Protein AF-A0A3D1TG68-F1 (afdb_monomer_lite)

Foldseek 3Di:
DVVCVVCVLVVLLVLLVVLQVQLQVLLCCPVPQCVLVVLLVDPVSVVQFFVLSNVVSLVSNCVRPNADQCNLVQLLLFPELVSLVVLLVQDDFFFFACDNDDTHRHNVQSSNCLHQVDNQDGGSVSSNVVCVVPVPPGSQVSLCVSCVVLPQNAHVLGDPVSLLVLLLLLLDPDPPPVNNRDPSNNSVSLLSCQQNPHDLVVVCVVCVDDDNSNVSSSVSSVVVCVVPPQQSQGNHGPNGDRPPPPPPTDDDDDDDDPVVVVVSCCSNVVSNVSSVVSNCVSPDDPPDPPPPDD

Radius of gyration: 28.18 Å; chains: 1; bounding box: 65×44×99 Å

Sequence (294 aa):
MKWFKQHWRGIARVLALVFIGAGVFCGYWWYYKLAPFRRTLDPEWYSSHSQREYWSQFQESIHRMGWFHDAGFTVGACGDESWMKWIIDHIEPGTRLDGCMGDGLAHADGALRSISNQDVGEDANAWLAWWEKNKFKSQAEWIAEGFRQRGFEVDVPPTEEQIPVLIAVLGNSDTNELTAIPSEMKHNAFRCLRDSGFDPLVYALSNRTVSTEVERGLMEYARRERLWPAASGVGILPFGKKDEDPWAGMALPALLETRFQITANTLSIGLPLLGVALLILSVRRKKENVETEN

Secondary structure (DSSP, 8-state):
-HHHHHHHHHHHHHHHHHHHHHHHHHHIIIIIISHHHHHHH-HHHHHHS-HHHHHHHHHHHHHHH---TTHHHHHHHH--HHHHHHHHHH--TT-BSS-SSSSSSTTHHHHHHHHH-----SBHHHHHHHHHHHTTS-HHHHHHHHHHHTT----SSPPGGGHHHHHHHHH-----TTTPPPHHHHHHHHHHHHHHT--HHHHHHH-SS--HHHHHHHHHHHHHHHHS-GGG-SS--TTSPP---TTTT-PPP----HHHHHHHHIIIIIHHHHHHHHHHHHH-----------

pLDDT: mean 85.11, std 14.1, range [38.62, 98.25]

Structure (mmCIF, N/CA/C/O backbone):
data_AF-A0A3D1TG68-F1
#
_entry.id   AF-A0A3D1TG68-F1
#
loop_
_atom_site.group_PDB
_atom_site.id
_atom_site.type_symbol
_atom_site.label_atom_id
_atom_site.label_alt_id
_atom_site.label_comp_id
_atom_site.label_asym_id
_atom_site.label_entity_id
_atom_site.label_seq_id
_atom_site.pdbx_PDB_ins_code
_atom_site.Cartn_x
_atom_site.Cartn_y
_atom_site.Cartn_z
_atom_site.occupancy
_atom_site.B_iso_or_equiv
_atom_site.auth_seq_id
_atom_site.auth_comp_id
_atom_site.auth_asym_id
_atom_site.auth_atom_id
_atom_site.pdbx_PDB_model_num
ATOM 1 N N . MET A 1 1 ? 20.563 9.124 -58.376 1.00 59.12 1 MET A N 1
ATOM 2 C CA . MET A 1 1 ? 20.704 7.643 -58.435 1.00 59.12 1 MET A CA 1
ATOM 3 C C . MET A 1 1 ? 22.136 7.119 -58.229 1.00 59.12 1 MET A C 1
ATOM 5 O O . MET A 1 1 ? 22.289 6.164 -57.476 1.00 59.12 1 MET A O 1
ATOM 9 N N . LYS A 1 2 ? 23.187 7.702 -58.840 1.00 67.81 2 LYS A N 1
ATOM 10 C CA . LYS A 1 2 ? 24.587 7.231 -58.676 1.00 67.81 2 LYS A CA 1
ATOM 11 C C . LYS A 1 2 ? 25.125 7.343 -57.238 1.00 67.81 2 LYS A C 1
ATOM 13 O O . LYS A 1 2 ? 25.676 6.374 -56.737 1.00 67.81 2 LYS A O 1
ATOM 18 N N . TRP A 1 3 ? 24.866 8.462 -56.557 1.00 75.69 3 TRP A N 1
ATOM 19 C CA . TRP A 1 3 ? 25.259 8.678 -55.155 1.00 75.69 3 TRP A CA 1
ATOM 20 C C . TRP A 1 3 ? 24.690 7.607 -54.213 1.00 75.69 3 TRP A C 1
ATOM 22 O O . TRP A 1 3 ? 25.413 6.999 -53.432 1.00 75.69 3 TRP A O 1
ATOM 32 N N . PHE A 1 4 ? 23.403 7.280 -54.371 1.00 67.06 4 PHE A N 1
ATOM 33 C CA . PHE A 1 4 ? 22.759 6.244 -53.567 1.00 67.06 4 PHE A CA 1
ATOM 34 C C . PHE A 1 4 ? 23.411 4.873 -53.796 1.00 67.06 4 PHE A C 1
ATOM 36 O O . PHE A 1 4 ? 23.741 4.190 -52.838 1.00 67.06 4 PHE A O 1
ATOM 43 N N . LYS A 1 5 ? 23.722 4.502 -55.048 1.00 69.38 5 LYS A N 1
ATOM 44 C CA . LYS A 1 5 ? 24.477 3.271 -55.360 1.00 69.38 5 LYS A CA 1
ATOM 45 C C . LYS A 1 5 ? 25.918 3.273 -54.826 1.00 69.38 5 LYS A C 1
ATOM 47 O O . LYS A 1 5 ? 26.484 2.200 -54.647 1.00 69.38 5 LYS A O 1
ATOM 52 N N . GLN A 1 6 ? 26.512 4.434 -54.574 1.00 75.56 6 GLN A N 1
ATOM 53 C CA . GLN A 1 6 ? 27.861 4.546 -54.018 1.00 75.56 6 GLN A CA 1
ATOM 54 C C . GLN A 1 6 ? 27.861 4.434 -52.486 1.00 75.56 6 GLN A C 1
ATOM 56 O O . GLN A 1 6 ? 28.752 3.810 -51.915 1.00 75.56 6 GLN A O 1
ATOM 61 N N . HIS A 1 7 ? 26.829 4.966 -51.825 1.00 81.44 7 HIS A N 1
ATOM 62 C CA . HIS A 1 7 ? 26.744 5.029 -50.362 1.00 81.44 7 HIS A CA 1
ATOM 63 C C . HIS A 1 7 ? 25.755 4.035 -49.731 1.00 81.44 7 HIS A C 1
ATOM 65 O O . HIS A 1 7 ? 25.699 3.952 -48.504 1.00 81.44 7 HIS A O 1
ATOM 71 N N . TRP A 1 8 ? 25.017 3.235 -50.518 1.00 83.81 8 TRP A N 1
ATOM 72 C CA . TRP A 1 8 ? 23.954 2.360 -49.993 1.00 83.81 8 TRP A CA 1
ATOM 73 C C . TRP A 1 8 ? 24.439 1.406 -48.900 1.00 83.81 8 TRP A C 1
ATOM 75 O O . TRP A 1 8 ? 23.695 1.142 -47.967 1.00 83.81 8 TRP A O 1
ATOM 85 N N . ARG A 1 9 ? 25.685 0.912 -48.970 1.00 82.81 9 ARG A N 1
ATOM 86 C CA . ARG A 1 9 ? 26.246 0.021 -47.937 1.00 82.81 9 ARG A CA 1
ATOM 87 C C . ARG A 1 9 ? 26.466 0.737 -46.607 1.00 82.81 9 ARG A C 1
ATOM 89 O O . ARG A 1 9 ? 26.230 0.144 -45.563 1.00 82.81 9 ARG A O 1
ATOM 96 N N . GLY A 1 10 ? 26.910 1.995 -46.643 1.00 83.12 10 GLY A N 1
ATOM 97 C CA . GLY A 1 10 ? 27.048 2.823 -45.444 1.00 83.12 10 GLY A CA 1
ATOM 98 C C . GLY A 1 10 ? 25.682 3.134 -44.837 1.00 83.12 10 GLY A C 1
ATOM 99 O O . GLY A 1 10 ? 25.473 2.903 -43.650 1.00 83.12 10 GLY A O 1
ATOM 100 N N . ILE A 1 11 ? 24.726 3.539 -45.679 1.00 86.06 11 ILE A N 1
ATOM 101 C CA . ILE A 1 11 ? 23.338 3.808 -45.276 1.00 86.06 11 ILE A CA 1
ATOM 102 C C . ILE A 1 11 ? 22.688 2.549 -44.677 1.00 86.06 11 ILE A C 1
ATOM 104 O O . ILE A 1 11 ? 22.092 2.620 -43.608 1.00 86.06 11 ILE A O 1
ATOM 108 N N . ALA A 1 12 ? 22.855 1.383 -45.308 1.00 85.06 12 ALA A N 1
ATOM 109 C CA . ALA A 1 12 ? 22.305 0.116 -44.829 1.00 85.06 12 ALA A CA 1
ATOM 110 C C . ALA A 1 12 ? 22.871 -0.298 -43.462 1.00 85.06 12 ALA A C 1
ATOM 112 O O . ALA A 1 12 ? 22.123 -0.803 -42.632 1.00 85.06 12 ALA A O 1
ATOM 113 N N . ARG A 1 13 ? 24.163 -0.057 -43.198 1.00 86.81 13 ARG A N 1
ATOM 114 C CA . ARG A 1 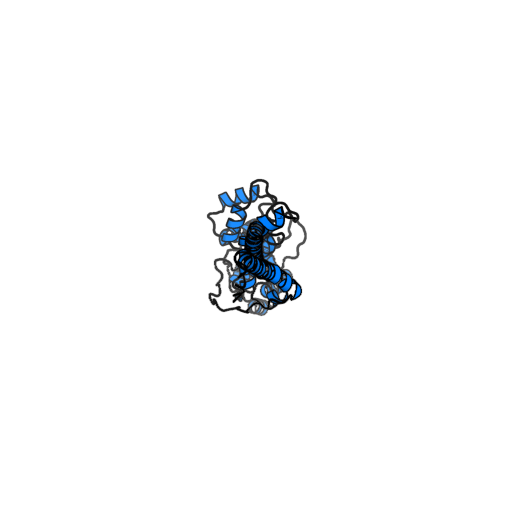13 ? 24.774 -0.325 -41.883 1.00 86.81 13 ARG A CA 1
ATOM 115 C C . ARG A 1 13 ? 24.216 0.589 -40.800 1.00 86.81 13 ARG A C 1
ATOM 117 O O . ARG A 1 13 ? 23.886 0.104 -39.725 1.00 86.81 13 ARG A O 1
ATOM 124 N N . VAL A 1 14 ? 24.085 1.884 -41.092 1.00 90.06 14 VAL A N 1
ATOM 125 C CA . VAL A 1 14 ? 23.493 2.848 -40.152 1.00 90.06 14 VAL A CA 1
ATOM 126 C C . VAL A 1 14 ? 22.048 2.460 -39.839 1.00 90.06 14 VAL A C 1
ATOM 128 O O . VAL A 1 14 ? 21.702 2.320 -38.671 1.00 90.06 14 VAL A O 1
ATOM 131 N N . LEU A 1 15 ? 21.228 2.193 -40.859 1.00 90.62 15 LEU A N 1
ATOM 132 C CA . LEU A 1 15 ? 19.840 1.758 -40.670 1.00 90.62 15 LEU A CA 1
ATOM 133 C C . LEU A 1 15 ? 19.740 0.445 -39.892 1.00 90.62 15 LEU A C 1
ATOM 135 O O . LEU A 1 15 ? 18.872 0.300 -39.038 1.00 90.62 15 LEU A O 1
ATOM 139 N N . ALA A 1 16 ? 20.640 -0.501 -40.144 1.00 87.50 16 ALA A N 1
ATOM 140 C CA . ALA A 1 16 ? 20.649 -1.754 -39.415 1.00 87.50 16 ALA A CA 1
ATOM 141 C C . ALA A 1 16 ? 20.962 -1.584 -37.924 1.00 87.50 16 ALA A C 1
ATOM 143 O O . ALA A 1 16 ? 20.293 -2.195 -37.093 1.00 87.50 16 ALA A O 1
ATOM 144 N N . LEU A 1 17 ? 21.943 -0.741 -37.579 1.00 91.44 17 LEU A N 1
ATOM 145 C CA . LEU A 1 17 ? 22.241 -0.411 -36.184 1.00 91.44 17 LEU A CA 1
ATOM 146 C C . LEU A 1 17 ? 21.059 0.300 -35.518 1.00 91.44 17 LEU A C 1
ATOM 148 O O . LEU A 1 17 ? 20.732 -0.018 -34.378 1.00 91.44 17 LEU A O 1
ATOM 152 N N . VAL A 1 18 ? 20.381 1.197 -36.241 1.00 92.94 18 VAL A N 1
ATOM 153 C CA . VAL A 1 18 ? 19.155 1.850 -35.760 1.00 92.94 18 VAL A CA 1
ATOM 154 C C . VAL A 1 18 ? 18.056 0.821 -35.489 1.00 92.94 18 VAL A C 1
ATOM 156 O O . VAL A 1 18 ? 17.453 0.870 -34.425 1.00 92.94 18 VAL A O 1
ATOM 159 N N . PHE A 1 19 ? 17.812 -0.138 -36.386 1.00 90.81 19 PHE A N 1
ATOM 160 C CA . PHE A 1 19 ? 16.779 -1.159 -36.172 1.00 90.81 19 PHE A CA 1
ATOM 161 C C . PHE A 1 19 ? 17.105 -2.127 -35.037 1.00 90.81 19 PHE A C 1
ATOM 163 O O . PHE A 1 19 ? 16.214 -2.470 -34.262 1.00 90.81 19 PHE A O 1
ATOM 170 N N . ILE A 1 20 ? 18.368 -2.532 -34.893 1.00 89.31 20 ILE A N 1
ATOM 171 C CA . ILE A 1 20 ? 18.798 -3.344 -33.749 1.00 89.31 20 ILE A CA 1
ATOM 172 C C . ILE A 1 20 ? 18.609 -2.555 -32.453 1.00 89.31 20 ILE A C 1
ATOM 174 O O . ILE A 1 20 ? 17.980 -3.059 -31.527 1.00 89.31 20 ILE A O 1
ATOM 178 N N . GLY A 1 21 ? 19.091 -1.310 -32.400 1.00 91.00 21 GLY A N 1
ATOM 179 C CA . GLY A 1 21 ? 18.947 -0.446 -31.230 1.00 91.00 21 GLY A CA 1
ATOM 180 C C . GLY A 1 21 ? 17.484 -0.197 -30.861 1.00 91.00 21 GLY A C 1
ATOM 181 O O . GLY A 1 21 ? 17.111 -0.371 -29.704 1.00 91.00 21 GLY A O 1
ATOM 182 N N . ALA A 1 22 ? 16.640 0.130 -31.843 1.00 91.62 22 ALA A N 1
ATOM 183 C CA . ALA A 1 22 ? 15.208 0.335 -31.648 1.00 91.62 22 ALA A CA 1
ATOM 184 C C . ALA A 1 22 ? 14.515 -0.937 -31.144 1.00 91.62 22 ALA A C 1
ATOM 186 O O . ALA A 1 22 ? 13.729 -0.870 -30.206 1.00 91.62 22 ALA A O 1
ATOM 187 N N . GLY A 1 23 ? 14.839 -2.102 -31.707 1.00 88.06 23 GLY A N 1
ATOM 188 C CA . GLY A 1 23 ? 14.259 -3.362 -31.258 1.00 88.06 23 GLY A CA 1
ATOM 189 C C . GLY A 1 23 ? 14.676 -3.755 -29.843 1.00 88.06 23 GLY A C 1
ATOM 190 O O . GLY A 1 23 ? 13.820 -4.116 -29.038 1.00 88.06 23 GLY A O 1
ATOM 191 N N . VAL A 1 24 ? 15.959 -3.605 -29.497 1.00 91.19 24 VAL A N 1
ATOM 192 C CA . VAL A 1 24 ? 16.449 -3.818 -28.123 1.00 91.19 24 VAL A CA 1
ATOM 193 C C . VAL A 1 24 ? 15.767 -2.857 -27.152 1.00 91.19 24 VAL A C 1
ATOM 195 O O . VAL A 1 24 ? 15.308 -3.282 -26.094 1.00 91.19 24 VAL A O 1
ATOM 198 N N . PHE A 1 25 ? 15.644 -1.581 -27.524 1.00 90.94 25 PHE A N 1
ATOM 199 C CA . PHE A 1 25 ? 14.941 -0.579 -26.728 1.00 90.94 25 PHE A CA 1
ATOM 200 C C . PHE A 1 25 ? 13.470 -0.962 -26.512 1.00 90.94 25 PHE A C 1
ATOM 202 O O . PHE A 1 25 ? 13.018 -1.027 -25.370 1.00 90.94 25 PHE A O 1
ATOM 209 N N . CYS A 1 26 ? 12.734 -1.290 -27.577 1.00 89.38 26 CYS A N 1
ATOM 210 C CA . CYS A 1 26 ? 11.343 -1.735 -27.482 1.00 89.38 26 CYS A CA 1
ATOM 211 C C . CYS A 1 26 ? 11.204 -3.005 -26.633 1.00 89.38 26 CYS A C 1
ATOM 213 O O . CYS A 1 26 ? 10.297 -3.088 -25.808 1.00 89.38 26 CYS A O 1
ATOM 215 N N . GLY A 1 27 ? 12.110 -3.973 -26.792 1.00 86.50 27 GLY A N 1
ATOM 216 C CA . GLY A 1 27 ? 12.131 -5.196 -25.991 1.00 86.50 27 GLY A CA 1
ATOM 217 C C . GLY A 1 27 ? 12.356 -4.916 -24.507 1.00 86.50 27 GLY A C 1
ATOM 218 O O . GLY A 1 27 ? 11.593 -5.396 -23.670 1.00 86.50 27 GLY A O 1
ATOM 219 N N . TYR A 1 28 ? 13.344 -4.085 -24.173 1.00 88.88 28 TYR A N 1
ATOM 220 C CA . TYR A 1 28 ? 13.600 -3.661 -22.797 1.00 88.88 28 TYR A CA 1
ATOM 221 C C . TYR A 1 28 ? 12.372 -2.986 -22.176 1.00 88.88 28 TYR A C 1
ATOM 223 O O . TYR A 1 28 ? 11.929 -3.359 -21.087 1.00 88.88 28 TYR A O 1
ATOM 231 N N . TRP A 1 29 ? 11.767 -2.031 -22.883 1.00 87.69 29 TRP A N 1
ATOM 232 C CA . TRP A 1 29 ? 10.589 -1.341 -22.369 1.00 87.69 29 TRP A CA 1
ATOM 233 C C . TRP A 1 29 ? 9.398 -2.279 -22.183 1.00 87.69 29 TRP A C 1
ATOM 235 O O . TRP A 1 29 ? 8.699 -2.204 -21.176 1.00 87.69 29 TRP A O 1
ATOM 245 N N . TRP A 1 30 ? 9.192 -3.209 -23.110 1.00 83.94 30 TRP A N 1
ATOM 246 C CA . TRP A 1 30 ? 8.040 -4.097 -23.083 1.00 83.94 30 TRP A CA 1
ATOM 247 C C . TRP A 1 30 ? 8.135 -5.217 -22.045 1.00 83.94 30 TRP A C 1
ATOM 249 O O . TRP A 1 30 ? 7.210 -5.420 -21.250 1.00 83.94 30 TRP A O 1
ATOM 259 N N . TYR A 1 31 ? 9.228 -5.983 -22.077 1.00 84.38 31 TYR A N 1
ATOM 260 C CA . TYR A 1 31 ? 9.372 -7.196 -21.267 1.00 84.38 31 TYR A CA 1
ATOM 261 C C . TYR A 1 31 ? 9.940 -6.923 -19.882 1.00 84.38 31 TYR A C 1
ATOM 263 O O . TYR A 1 31 ? 9.739 -7.742 -18.991 1.00 84.38 31 TYR A O 1
ATOM 271 N N . TYR A 1 32 ? 10.628 -5.796 -19.688 1.00 85.81 32 TYR A N 1
ATOM 272 C CA . TYR A 1 32 ? 11.209 -5.455 -18.396 1.00 85.81 32 TYR A CA 1
ATOM 273 C C . TYR A 1 32 ? 10.495 -4.277 -17.732 1.00 85.81 32 TYR A C 1
ATOM 275 O O . TYR A 1 32 ? 9.931 -4.455 -16.652 1.00 85.81 32 TYR A O 1
ATOM 283 N N . LYS A 1 33 ? 10.469 -3.090 -18.356 1.00 85.81 33 LYS A N 1
ATOM 284 C CA . LYS A 1 33 ? 9.896 -1.891 -17.711 1.00 85.81 33 LYS A CA 1
ATOM 285 C C . LYS A 1 33 ? 8.385 -1.991 -17.493 1.00 85.81 33 LYS A C 1
ATOM 287 O O . LYS A 1 33 ? 7.930 -1.811 -16.371 1.00 85.81 33 LYS A O 1
ATOM 292 N N . LEU A 1 34 ? 7.627 -2.327 -18.535 1.00 84.69 34 LEU A N 1
ATOM 293 C CA . LEU A 1 34 ? 6.159 -2.359 -18.507 1.00 84.69 34 LEU A CA 1
ATOM 294 C C . LEU A 1 34 ? 5.571 -3.688 -18.031 1.00 84.69 34 LEU A C 1
ATOM 296 O O . LEU A 1 34 ? 4.366 -3.771 -17.814 1.00 84.69 34 LEU A O 1
ATOM 300 N N . ALA A 1 35 ? 6.372 -4.749 -17.920 1.00 85.31 35 ALA A N 1
ATOM 301 C CA . ALA A 1 35 ? 5.844 -6.075 -17.612 1.00 85.31 35 ALA A CA 1
ATOM 302 C C . ALA A 1 35 ? 5.069 -6.147 -16.284 1.00 85.31 35 ALA A C 1
ATOM 304 O O . ALA A 1 35 ? 3.976 -6.713 -16.311 1.00 85.31 35 ALA A O 1
ATOM 305 N N . PRO A 1 36 ? 5.546 -5.560 -15.169 1.00 86.50 36 PRO A N 1
ATOM 306 C CA . PRO A 1 36 ? 4.802 -5.602 -13.913 1.00 86.50 36 PRO A CA 1
ATOM 307 C C . PRO A 1 36 ? 3.478 -4.839 -13.997 1.00 86.50 36 PRO A C 1
ATOM 309 O O . PRO A 1 36 ? 2.437 -5.388 -13.656 1.00 86.50 36 PRO A O 1
ATOM 312 N N . PHE A 1 37 ? 3.497 -3.643 -14.592 1.00 81.38 37 PHE A N 1
ATOM 313 C CA . PHE A 1 37 ? 2.305 -2.807 -14.750 1.00 81.38 37 PHE A CA 1
ATOM 314 C C . PHE A 1 37 ? 1.236 -3.483 -15.617 1.00 81.38 37 PHE A C 1
ATOM 316 O O . PHE A 1 37 ? 0.047 -3.447 -15.315 1.00 81.38 37 PHE A O 1
ATOM 323 N N . ARG A 1 38 ? 1.659 -4.161 -16.692 1.00 83.44 38 ARG A N 1
ATOM 324 C CA . ARG A 1 38 ? 0.746 -4.936 -17.541 1.00 83.44 38 ARG A CA 1
ATOM 325 C C . ARG A 1 38 ? 0.118 -6.103 -16.789 1.00 83.44 38 ARG A C 1
ATOM 327 O O . ARG A 1 38 ? -1.059 -6.349 -16.983 1.00 83.44 38 ARG A O 1
ATOM 334 N N . ARG A 1 39 ? 0.879 -6.800 -15.940 1.00 84.31 39 ARG A N 1
ATOM 335 C CA . ARG A 1 39 ? 0.359 -7.909 -15.123 1.00 84.31 39 ARG A CA 1
ATOM 336 C C . ARG A 1 39 ? -0.680 -7.423 -14.119 1.00 84.31 39 ARG A C 1
ATOM 338 O O . ARG A 1 39 ? -1.742 -8.017 -14.025 1.00 84.31 39 ARG A O 1
ATOM 345 N N . THR A 1 40 ? -0.416 -6.315 -13.426 1.00 82.94 40 THR A N 1
ATOM 346 C CA . THR A 1 40 ? -1.360 -5.759 -12.441 1.00 82.94 40 THR A CA 1
ATOM 347 C C . THR A 1 40 ? -2.655 -5.232 -13.063 1.00 82.94 40 THR A C 1
ATOM 349 O O . THR A 1 40 ? -3.643 -5.100 -12.351 1.00 82.94 40 THR A O 1
ATOM 352 N N . LEU A 1 41 ? -2.659 -4.928 -14.366 1.00 80.81 41 LEU A N 1
ATOM 353 C CA . LEU A 1 41 ? -3.841 -4.473 -15.109 1.00 80.81 41 LEU A CA 1
ATOM 354 C C . LEU A 1 41 ? -4.514 -5.568 -15.947 1.00 80.81 41 LEU A C 1
ATOM 356 O O . LEU A 1 41 ? -5.560 -5.310 -16.537 1.00 80.81 41 LEU A O 1
ATOM 360 N N . ASP A 1 42 ? -3.922 -6.757 -16.034 1.00 81.00 42 ASP A N 1
ATOM 361 C CA . ASP A 1 42 ? -4.477 -7.892 -16.766 1.00 81.00 42 ASP A CA 1
ATOM 362 C C . ASP A 1 42 ? -5.456 -8.646 -15.847 1.00 81.00 42 ASP A C 1
ATOM 364 O O . ASP A 1 42 ? -5.021 -9.223 -14.845 1.00 81.00 42 ASP A O 1
ATOM 368 N N . PRO A 1 43 ? -6.772 -8.653 -16.141 1.00 78.44 43 PRO A N 1
ATOM 369 C CA . PRO A 1 43 ? -7.756 -9.303 -15.281 1.00 78.44 43 PRO A CA 1
ATOM 370 C C . PRO A 1 43 ? -7.563 -10.817 -15.177 1.00 78.44 43 PRO A C 1
ATOM 372 O O . PRO A 1 43 ? -7.830 -11.385 -14.116 1.00 78.44 43 PRO A O 1
ATOM 375 N N . GLU A 1 44 ? -7.100 -11.475 -16.247 1.00 78.62 44 GLU A N 1
ATOM 376 C CA . GLU A 1 44 ? -6.838 -12.917 -16.227 1.00 78.62 44 GLU A CA 1
ATOM 377 C C . GLU A 1 44 ? -5.671 -13.204 -15.290 1.00 78.62 44 GLU A C 1
ATOM 379 O O . GLU A 1 44 ? -5.802 -14.033 -14.386 1.00 78.62 44 GLU A O 1
ATOM 384 N N . TRP A 1 45 ? -4.579 -12.447 -15.438 1.00 81.88 45 TRP A N 1
ATOM 385 C CA . TRP A 1 45 ? -3.434 -12.531 -14.538 1.00 81.88 45 TRP A CA 1
ATOM 386 C C . TRP A 1 45 ? -3.854 -12.261 -13.090 1.00 81.88 45 TRP A C 1
ATOM 388 O O . TRP A 1 45 ? -3.609 -13.090 -12.220 1.00 81.88 45 TRP A O 1
ATOM 398 N N . TYR A 1 46 ? -4.552 -11.157 -12.822 1.00 77.81 46 TYR A N 1
ATOM 399 C CA . TYR A 1 46 ? -5.001 -10.807 -11.474 1.00 77.81 46 TYR A CA 1
ATOM 400 C C . TYR A 1 46 ? -5.855 -11.912 -10.840 1.00 77.81 46 TYR A C 1
ATOM 402 O O . TYR A 1 46 ? -5.632 -12.286 -9.692 1.00 77.81 46 TYR A O 1
ATOM 410 N N . SER A 1 47 ? -6.796 -12.484 -11.597 1.00 77.94 47 SER A N 1
ATOM 411 C CA . SER A 1 47 ? -7.686 -13.542 -11.102 1.00 77.94 47 SER A CA 1
ATOM 412 C C . SER A 1 47 ? -6.973 -14.858 -10.784 1.00 77.94 47 SER A C 1
ATOM 414 O O . SER A 1 47 ? -7.494 -15.664 -10.013 1.00 77.94 47 SER A O 1
ATOM 416 N N . SER A 1 48 ? -5.798 -15.086 -11.377 1.00 78.38 48 SER A N 1
ATOM 417 C CA . SER A 1 48 ? -5.050 -16.330 -11.233 1.00 78.38 48 SER A CA 1
ATOM 418 C C . SER A 1 48 ? -3.847 -16.223 -10.296 1.00 78.38 48 SER A C 1
ATOM 420 O O . SER A 1 48 ? -3.157 -17.225 -10.150 1.00 78.38 48 SER A O 1
ATOM 422 N N . HIS A 1 49 ? -3.563 -15.059 -9.700 1.00 80.44 49 HIS A N 1
ATOM 423 C CA . HIS A 1 49 ? -2.387 -14.838 -8.847 1.00 80.44 49 HIS A CA 1
ATOM 424 C C . HIS A 1 49 ? -2.777 -14.415 -7.431 1.00 80.44 49 HIS A C 1
ATOM 426 O O . HIS A 1 49 ? -3.863 -13.899 -7.164 1.00 80.44 49 HIS A O 1
ATOM 432 N N . SER A 1 50 ? -1.865 -14.650 -6.497 1.00 83.31 50 SER A N 1
ATOM 433 C CA . SER A 1 50 ? -2.032 -14.258 -5.102 1.00 83.31 50 SER A CA 1
ATOM 434 C C . SER A 1 50 ? -1.893 -12.743 -4.909 1.00 83.31 50 SER A C 1
ATOM 436 O O . SER A 1 50 ? -1.190 -12.054 -5.652 1.00 83.31 50 SER A O 1
ATOM 438 N N . GLN A 1 51 ? -2.475 -12.213 -3.826 1.00 84.56 51 GLN A N 1
ATOM 439 C CA . GLN A 1 51 ? -2.282 -10.802 -3.456 1.00 84.56 51 GLN A CA 1
ATOM 440 C C . GLN A 1 51 ? -0.806 -10.456 -3.208 1.00 84.56 51 GLN A C 1
ATOM 442 O O . GLN A 1 51 ? -0.386 -9.323 -3.434 1.00 84.56 51 GLN A O 1
ATOM 447 N N . ARG A 1 52 ? 0.001 -11.432 -2.770 1.00 86.06 52 ARG A N 1
ATOM 448 C CA . ARG A 1 52 ? 1.446 -11.274 -2.563 1.00 86.06 52 ARG A CA 1
ATOM 449 C C . ARG A 1 52 ? 2.179 -11.010 -3.872 1.00 86.06 52 ARG A C 1
ATOM 451 O O . ARG A 1 52 ? 3.005 -10.100 -3.939 1.00 86.06 52 ARG A O 1
ATOM 458 N N . GLU A 1 53 ? 1.861 -11.769 -4.914 1.00 84.75 53 GLU A N 1
ATOM 459 C CA . GLU A 1 53 ? 2.420 -11.554 -6.249 1.00 84.75 53 GLU A CA 1
ATOM 460 C C . GLU A 1 53 ? 1.924 -10.248 -6.850 1.00 84.75 53 GLU A C 1
ATOM 462 O O . GLU A 1 53 ? 2.732 -9.498 -7.397 1.00 84.75 53 GLU A O 1
ATOM 467 N N . TYR A 1 54 ? 0.630 -9.945 -6.708 1.00 88.00 54 TYR A N 1
ATOM 468 C CA . TYR A 1 54 ? 0.081 -8.657 -7.124 1.00 88.00 54 TYR A CA 1
ATOM 469 C C . TYR A 1 54 ? 0.856 -7.505 -6.479 1.00 88.00 54 TYR A C 1
ATOM 471 O O . TYR A 1 54 ? 1.376 -6.645 -7.188 1.00 88.00 54 TYR A O 1
ATOM 479 N N . TRP A 1 55 ? 1.027 -7.528 -5.154 1.00 91.50 55 TRP A N 1
ATOM 480 C CA . TRP A 1 55 ? 1.778 -6.505 -4.432 1.00 91.50 55 TRP A CA 1
ATOM 481 C C . TRP A 1 55 ? 3.244 -6.438 -4.872 1.00 91.50 55 TRP A C 1
ATOM 483 O O . TRP A 1 55 ? 3.782 -5.352 -5.069 1.00 91.50 55 TRP A O 1
ATOM 493 N N . SER A 1 56 ? 3.901 -7.577 -5.099 1.00 90.94 56 SER A N 1
ATOM 494 C CA . SER A 1 56 ? 5.262 -7.611 -5.648 1.00 90.94 56 SER A CA 1
ATOM 495 C C . SER A 1 56 ? 5.347 -6.935 -7.024 1.00 90.94 56 SER A C 1
ATOM 497 O O . SER A 1 56 ? 6.186 -6.054 -7.220 1.00 90.94 56 SER A O 1
ATOM 499 N N . GLN A 1 57 ? 4.451 -7.270 -7.958 1.00 90.25 57 GLN A N 1
ATOM 500 C CA . GLN A 1 57 ? 4.408 -6.637 -9.282 1.00 90.25 57 GLN A CA 1
ATOM 501 C C . GLN A 1 57 ? 4.058 -5.145 -9.198 1.00 90.25 57 GLN A C 1
ATOM 503 O O . GLN A 1 57 ? 4.582 -4.339 -9.968 1.00 90.25 57 GLN A O 1
ATOM 508 N N . PHE A 1 58 ? 3.213 -4.750 -8.249 1.00 92.06 58 PHE A N 1
ATOM 509 C CA . PHE A 1 58 ? 2.852 -3.354 -8.028 1.00 92.06 58 PHE A CA 1
ATOM 510 C C . PHE A 1 58 ? 4.057 -2.519 -7.584 1.00 92.06 58 PHE A C 1
ATOM 512 O O . PHE A 1 58 ? 4.354 -1.485 -8.184 1.00 92.06 58 PHE A O 1
ATOM 519 N N . GLN A 1 59 ? 4.813 -3.010 -6.599 1.00 93.88 59 GLN A N 1
ATOM 520 C CA . GLN A 1 59 ? 6.046 -2.366 -6.139 1.00 93.88 59 GLN A CA 1
ATOM 521 C C . GLN A 1 59 ? 7.079 -2.274 -7.270 1.00 93.88 59 GLN A C 1
ATOM 523 O O . GLN A 1 59 ? 7.657 -1.211 -7.504 1.00 93.88 59 GLN A O 1
ATOM 528 N N . GLU A 1 60 ? 7.273 -3.357 -8.034 1.00 91.75 60 GLU A N 1
ATOM 529 C CA . GLU A 1 60 ? 8.147 -3.334 -9.212 1.00 91.75 60 GLU A CA 1
ATOM 530 C C . GLU A 1 60 ? 7.691 -2.305 -10.254 1.00 91.75 60 GLU A C 1
ATOM 532 O O . GLU A 1 60 ? 8.536 -1.658 -10.876 1.00 91.75 60 GLU A O 1
ATOM 537 N N . SER A 1 61 ? 6.380 -2.138 -10.446 1.00 90.50 61 SER A N 1
ATOM 538 C CA . SER A 1 61 ? 5.822 -1.142 -11.365 1.00 90.50 61 SER A CA 1
ATOM 539 C C . SER A 1 61 ? 6.224 0.265 -10.945 1.00 90.50 61 SER A C 1
ATOM 541 O O . SER A 1 61 ? 6.785 0.993 -11.763 1.00 90.50 61 SER A O 1
ATOM 543 N N . ILE A 1 62 ? 6.030 0.616 -9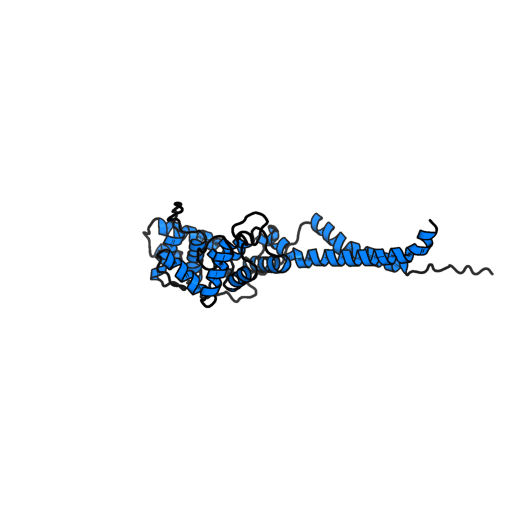.670 1.00 92.00 62 ILE A N 1
ATOM 544 C CA . ILE A 1 62 ? 6.394 1.940 -9.148 1.00 92.00 62 ILE A CA 1
ATOM 545 C C . ILE A 1 62 ? 7.902 2.170 -9.267 1.00 92.00 62 ILE A C 1
ATOM 547 O O . ILE A 1 62 ? 8.334 3.187 -9.803 1.00 92.00 62 ILE A O 1
ATOM 551 N N . HIS A 1 63 ? 8.732 1.208 -8.859 1.00 90.56 63 HIS A N 1
ATOM 552 C CA . HIS A 1 63 ? 10.188 1.365 -8.942 1.00 90.56 63 HIS A CA 1
ATOM 553 C C . HIS A 1 63 ? 10.718 1.437 -10.383 1.00 90.56 63 HIS A C 1
ATOM 555 O O . HIS A 1 63 ? 11.779 2.018 -10.625 1.00 90.56 63 HIS A O 1
ATOM 561 N N . ARG A 1 64 ? 10.020 0.846 -11.363 1.00 88.50 64 ARG A N 1
ATOM 562 C CA . ARG A 1 64 ? 10.455 0.856 -12.770 1.00 88.50 64 ARG A CA 1
ATOM 563 C C . ARG A 1 64 ? 9.914 2.037 -13.564 1.00 88.50 64 ARG A C 1
ATOM 565 O O . ARG A 1 64 ? 10.645 2.514 -14.439 1.00 88.50 64 ARG A O 1
ATOM 572 N N . MET A 1 65 ? 8.679 2.452 -13.306 1.00 85.00 65 MET A N 1
ATOM 573 C CA . MET A 1 65 ? 7.923 3.409 -14.122 1.00 85.00 65 MET A CA 1
ATOM 574 C C . MET A 1 65 ? 7.593 4.714 -13.392 1.00 85.00 65 MET A C 1
ATOM 576 O O . MET A 1 65 ? 7.196 5.673 -14.046 1.00 85.00 65 MET A O 1
ATOM 580 N N . GLY A 1 66 ? 7.795 4.766 -12.077 1.00 87.75 66 GLY A N 1
ATOM 581 C CA . GLY A 1 66 ? 7.358 5.868 -11.229 1.00 87.75 66 GLY A CA 1
ATOM 582 C C . GLY A 1 66 ? 5.942 5.667 -10.691 1.00 87.75 66 GLY A C 1
ATOM 583 O O . GLY A 1 66 ? 5.267 4.676 -10.978 1.00 87.75 66 GLY A O 1
ATOM 584 N N . TRP A 1 67 ? 5.506 6.626 -9.879 1.00 89.25 67 TRP A N 1
ATOM 585 C CA . TRP A 1 67 ? 4.163 6.654 -9.312 1.00 89.25 67 TRP A CA 1
ATOM 586 C C . TRP A 1 67 ? 3.117 6.929 -10.394 1.00 89.25 67 TRP A C 1
ATOM 588 O O . TRP A 1 67 ? 3.294 7.813 -11.230 1.00 89.25 67 TRP A O 1
ATOM 598 N N . PHE A 1 68 ? 2.021 6.178 -10.374 1.00 85.81 68 PHE A N 1
ATOM 599 C CA . PHE A 1 68 ? 0.880 6.356 -11.273 1.00 85.81 68 PHE A CA 1
ATOM 600 C C . PHE A 1 68 ? -0.369 6.725 -10.472 1.00 85.81 68 PHE A C 1
ATOM 602 O O . PHE A 1 68 ? -0.372 6.596 -9.254 1.00 85.81 68 PHE A O 1
ATOM 609 N N . HIS A 1 69 ? -1.424 7.172 -11.160 1.00 85.56 69 HIS A N 1
ATOM 610 C CA . HIS A 1 69 ? -2.624 7.765 -10.552 1.00 85.56 69 HIS A CA 1
ATOM 611 C C . HIS A 1 69 ? -3.134 7.016 -9.306 1.00 85.56 69 HIS A C 1
ATOM 613 O O . HIS A 1 69 ? -3.173 7.580 -8.221 1.00 85.56 69 HIS A O 1
ATOM 619 N N . ASP A 1 70 ? -3.434 5.720 -9.435 1.00 86.38 70 ASP A N 1
ATOM 620 C CA . ASP A 1 70 ? -4.025 4.920 -8.350 1.00 86.38 70 ASP A CA 1
ATOM 621 C C . ASP A 1 70 ? -2.996 4.239 -7.432 1.00 86.38 70 ASP A C 1
ATOM 623 O O . ASP A 1 70 ? -3.346 3.362 -6.632 1.00 86.38 70 ASP A O 1
ATOM 627 N N . ALA A 1 71 ? -1.714 4.609 -7.531 1.00 90.44 71 ALA A N 1
ATOM 628 C CA . ALA A 1 71 ? -0.660 3.999 -6.724 1.00 90.44 71 ALA A CA 1
ATOM 629 C C . ALA A 1 71 ? -0.911 4.181 -5.219 1.00 90.44 71 ALA A C 1
ATOM 631 O O . ALA A 1 71 ? -0.743 3.225 -4.456 1.00 90.44 71 ALA A O 1
ATOM 632 N N . GLY A 1 72 ? -1.408 5.354 -4.812 1.00 92.19 72 GLY A N 1
ATOM 633 C CA . GLY A 1 72 ? -1.674 5.683 -3.412 1.00 92.19 72 GLY A CA 1
ATOM 634 C C . GLY A 1 72 ? -2.667 4.750 -2.726 1.00 92.19 72 GLY A C 1
ATOM 635 O O . GLY A 1 72 ? -2.444 4.360 -1.584 1.00 92.19 72 GLY A O 1
ATOM 636 N N . PHE A 1 73 ? -3.703 4.282 -3.425 1.00 91.38 73 PHE A N 1
ATOM 637 C CA . PHE A 1 73 ? -4.682 3.367 -2.829 1.00 91.38 73 PHE A CA 1
ATOM 638 C C . PHE A 1 73 ? -4.074 2.010 -2.474 1.00 91.38 73 PHE A C 1
ATOM 640 O O . PHE A 1 73 ? -4.271 1.498 -1.371 1.00 91.38 73 PHE A O 1
ATOM 647 N N . THR A 1 74 ? -3.312 1.423 -3.398 1.00 92.88 74 THR A N 1
ATOM 648 C CA . THR A 1 74 ? -2.709 0.101 -3.168 1.00 92.88 74 THR A CA 1
ATOM 649 C C . THR A 1 74 ? -1.549 0.197 -2.182 1.00 92.88 74 THR A C 1
ATOM 651 O O . THR A 1 74 ? -1.436 -0.651 -1.296 1.00 92.88 74 THR A O 1
ATOM 654 N N . VAL A 1 75 ? -0.721 1.244 -2.284 1.00 96.44 75 VAL A N 1
ATOM 655 C CA . VAL A 1 75 ? 0.349 1.510 -1.313 1.00 96.44 75 VAL A CA 1
ATOM 656 C C . VAL A 1 75 ? -0.236 1.780 0.072 1.00 96.44 75 VAL A C 1
ATOM 658 O O . VAL A 1 75 ? 0.296 1.272 1.048 1.00 96.44 75 VAL A O 1
ATOM 661 N N . GLY A 1 76 ? -1.361 2.482 0.186 1.00 95.69 76 GLY A N 1
ATOM 662 C CA . GLY A 1 76 ? -2.053 2.662 1.463 1.00 95.69 76 GLY A CA 1
ATOM 663 C C . GLY A 1 76 ? -2.548 1.347 2.066 1.00 95.69 76 GLY A C 1
ATOM 664 O O . GLY A 1 76 ? -2.394 1.127 3.263 1.00 95.69 76 GLY A O 1
ATOM 665 N N . ALA A 1 77 ? -3.090 0.449 1.238 1.00 93.31 77 ALA A N 1
ATOM 666 C CA . ALA A 1 77 ? -3.611 -0.840 1.693 1.00 93.31 77 ALA A CA 1
ATOM 667 C C . ALA A 1 77 ? -2.520 -1.856 2.090 1.00 93.31 77 ALA A C 1
ATOM 669 O O . ALA A 1 77 ? -2.748 -2.714 2.945 1.00 93.31 77 ALA A O 1
ATOM 670 N N . CYS A 1 78 ? -1.355 -1.801 1.436 1.00 94.38 78 CYS A N 1
ATOM 671 C CA . CYS A 1 78 ? -0.316 -2.836 1.538 1.00 94.38 78 CYS A CA 1
ATOM 672 C C . CYS A 1 78 ? 0.994 -2.349 2.166 1.00 94.38 78 CYS A C 1
ATOM 674 O O . CYS A 1 78 ? 1.807 -3.168 2.598 1.00 94.38 78 CYS A O 1
ATOM 676 N N . GLY A 1 79 ? 1.220 -1.039 2.161 1.00 95.19 79 GLY A N 1
ATOM 677 C CA . GLY A 1 79 ? 2.472 -0.405 2.531 1.00 95.19 79 GLY A CA 1
ATOM 678 C C . GLY A 1 79 ? 2.768 -0.464 4.023 1.00 95.19 79 GLY A C 1
ATOM 679 O O . GLY A 1 79 ? 1.899 -0.605 4.890 1.00 95.19 79 GLY A O 1
ATOM 680 N N . ASP A 1 80 ? 4.051 -0.334 4.313 1.00 95.44 80 ASP A N 1
ATOM 681 C CA . ASP A 1 80 ? 4.604 -0.302 5.654 1.00 95.44 80 ASP A CA 1
ATOM 682 C C . ASP A 1 80 ? 5.467 0.953 5.844 1.00 95.44 80 ASP A C 1
ATOM 684 O O . ASP A 1 80 ? 5.463 1.881 5.031 1.00 95.44 80 ASP A O 1
ATOM 688 N N . GLU A 1 81 ? 6.221 0.978 6.936 1.00 96.31 81 GLU A N 1
ATOM 689 C CA . GLU A 1 81 ? 7.179 2.036 7.247 1.00 96.31 81 GLU A CA 1
ATOM 690 C C . GLU A 1 81 ? 8.155 2.347 6.097 1.00 96.31 81 GLU A C 1
ATOM 692 O O . GLU A 1 81 ? 8.502 3.509 5.872 1.00 96.31 81 GLU A O 1
ATOM 697 N N . SER A 1 82 ? 8.573 1.339 5.325 1.00 96.31 82 SER A N 1
ATOM 698 C CA . SER A 1 82 ? 9.489 1.554 4.202 1.00 96.31 82 SER A CA 1
ATOM 699 C C . SER A 1 82 ? 8.828 2.347 3.074 1.00 96.31 82 SER A C 1
ATOM 701 O O . SER A 1 82 ? 9.464 3.222 2.486 1.00 96.31 82 SER A O 1
ATOM 703 N N . TRP A 1 83 ? 7.536 2.116 2.833 1.00 97.25 83 TRP A N 1
ATOM 704 C CA . TRP A 1 83 ? 6.742 2.877 1.871 1.00 97.25 83 TRP A CA 1
ATOM 705 C C . TRP A 1 83 ? 6.424 4.287 2.364 1.00 97.25 83 TRP A C 1
ATOM 707 O O . TRP A 1 83 ? 6.468 5.215 1.558 1.00 97.25 83 TRP A O 1
ATOM 717 N N . MET A 1 84 ? 6.197 4.476 3.671 1.00 96.88 84 MET A N 1
ATOM 718 C CA . MET A 1 84 ? 6.112 5.813 4.278 1.00 96.88 84 MET A CA 1
ATOM 719 C C . MET A 1 84 ? 7.366 6.622 3.939 1.00 96.88 84 MET A C 1
ATOM 721 O O . MET A 1 84 ? 7.283 7.695 3.346 1.00 96.88 84 MET A O 1
ATOM 725 N N . L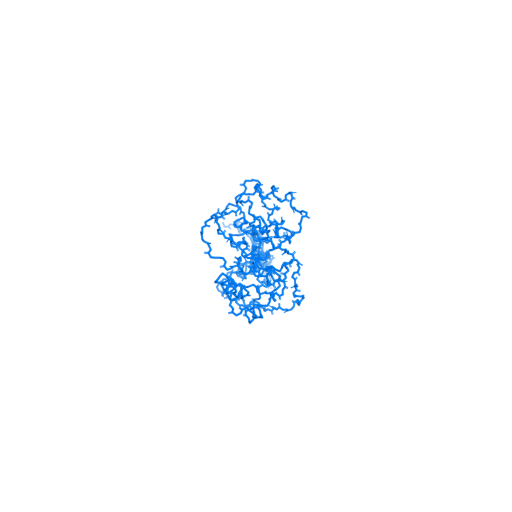YS A 1 85 ? 8.540 6.065 4.258 1.00 97.44 85 LYS A N 1
ATOM 726 C CA . LYS A 1 85 ? 9.831 6.693 3.976 1.00 97.44 85 LYS A CA 1
ATOM 727 C C . LYS A 1 85 ? 10.009 6.950 2.481 1.00 97.44 85 LYS A C 1
ATOM 729 O O . LYS A 1 85 ? 10.418 8.041 2.105 1.00 97.44 85 LYS A O 1
ATOM 734 N N . TRP A 1 86 ? 9.687 5.969 1.639 1.00 96.94 86 TRP A N 1
ATOM 735 C CA . TRP A 1 86 ? 9.819 6.105 0.193 1.00 96.94 86 TRP A CA 1
ATOM 736 C C . TRP A 1 86 ? 8.990 7.276 -0.337 1.00 96.94 86 TRP A C 1
ATOM 738 O O . TRP A 1 86 ? 9.533 8.096 -1.068 1.00 96.94 86 TRP A O 1
ATOM 748 N N . ILE A 1 87 ? 7.719 7.404 0.061 1.00 96.50 87 ILE A N 1
ATOM 749 C CA . ILE A 1 87 ? 6.870 8.530 -0.359 1.00 96.50 87 ILE A CA 1
ATOM 750 C C . ILE A 1 87 ? 7.489 9.851 0.104 1.00 96.50 87 ILE A C 1
ATOM 752 O O . ILE A 1 87 ? 7.633 10.766 -0.702 1.00 96.50 87 ILE A O 1
ATOM 756 N N . ILE A 1 88 ? 7.901 9.939 1.372 1.00 97.00 88 ILE A N 1
ATOM 757 C CA . ILE A 1 88 ? 8.517 11.150 1.927 1.00 97.00 88 ILE A CA 1
ATOM 758 C C . ILE A 1 88 ? 9.801 11.544 1.173 1.00 97.00 88 ILE A C 1
ATOM 760 O O . ILE A 1 88 ? 10.008 12.722 0.896 1.00 97.00 88 ILE A O 1
ATOM 764 N N . ASP A 1 89 ? 10.633 10.575 0.790 1.00 95.94 89 ASP A N 1
ATOM 765 C CA . ASP A 1 89 ? 11.870 10.814 0.036 1.00 95.94 89 ASP A CA 1
ATOM 766 C C . ASP A 1 89 ? 11.606 11.250 -1.429 1.00 95.94 89 ASP A C 1
ATOM 768 O O . ASP A 1 89 ? 12.538 11.671 -2.115 1.00 95.94 89 ASP A O 1
ATOM 772 N N . HIS A 1 90 ? 10.361 11.152 -1.920 1.00 94.00 90 HIS A N 1
ATOM 773 C CA . HIS A 1 90 ? 9.967 11.477 -3.301 1.00 94.00 90 HIS A CA 1
ATOM 774 C C . HIS A 1 90 ? 8.992 12.663 -3.417 1.00 94.00 90 HIS A C 1
ATOM 776 O O . HIS A 1 90 ? 8.584 12.996 -4.530 1.00 94.00 90 HIS A O 1
ATOM 782 N N . ILE A 1 91 ? 8.626 13.315 -2.309 1.00 93.25 91 ILE A N 1
ATOM 783 C CA . ILE A 1 91 ? 7.835 14.556 -2.316 1.00 93.25 91 ILE A CA 1
ATOM 784 C C . ILE A 1 91 ? 8.738 15.773 -2.114 1.00 93.25 91 ILE A C 1
ATOM 786 O O . ILE A 1 91 ? 9.694 15.743 -1.341 1.00 93.25 91 ILE A O 1
ATOM 790 N N . GLU A 1 92 ? 8.392 16.882 -2.762 1.00 92.06 92 GLU A N 1
ATOM 791 C CA . GLU A 1 92 ? 9.061 18.173 -2.572 1.00 92.06 92 GLU A CA 1
ATOM 792 C C . GLU A 1 92 ? 8.123 19.184 -1.897 1.00 92.06 92 GLU A C 1
ATOM 794 O O . GLU A 1 92 ? 6.899 19.090 -2.061 1.00 92.06 92 GLU A O 1
ATOM 799 N N . PRO A 1 93 ? 8.654 20.183 -1.166 1.00 92.44 93 PRO A N 1
ATOM 800 C CA . PRO A 1 93 ? 7.860 21.283 -0.634 1.00 92.44 93 PRO A CA 1
ATOM 801 C C . PRO A 1 93 ? 6.924 21.903 -1.680 1.00 92.44 93 PRO A C 1
ATOM 803 O O . PRO A 1 93 ? 7.357 22.302 -2.757 1.00 92.44 93 PRO A O 1
ATOM 806 N N . GLY A 1 94 ? 5.634 22.003 -1.351 1.00 87.62 94 GLY A N 1
ATOM 807 C CA . GLY A 1 94 ? 4.602 22.513 -2.264 1.00 87.62 94 GLY A CA 1
ATOM 808 C C . GLY A 1 94 ? 4.011 21.478 -3.231 1.00 87.62 94 GLY A C 1
ATOM 809 O O . GLY A 1 94 ? 3.117 21.828 -3.995 1.00 87.62 94 GLY A O 1
ATOM 810 N N . THR A 1 95 ? 4.455 20.217 -3.183 1.00 88.44 95 THR A N 1
ATOM 811 C CA . THR A 1 95 ? 3.797 19.116 -3.901 1.00 88.44 95 THR A CA 1
ATOM 812 C C . THR A 1 95 ? 2.421 18.852 -3.288 1.00 88.44 95 THR A C 1
ATOM 814 O O . THR A 1 95 ? 2.295 18.720 -2.067 1.00 88.44 95 THR A O 1
ATOM 817 N N . ARG A 1 96 ? 1.402 18.748 -4.141 1.00 87.00 96 ARG A N 1
ATOM 818 C CA . ARG A 1 96 ? 0.046 18.346 -3.762 1.00 87.00 96 ARG A CA 1
ATOM 819 C C . ARG A 1 96 ? -0.048 16.816 -3.734 1.00 87.00 96 ARG A C 1
ATOM 821 O O . ARG A 1 96 ? 0.453 16.170 -4.652 1.00 87.00 96 ARG A O 1
ATOM 828 N N . LEU A 1 97 ? -0.643 16.235 -2.689 1.00 90.00 97 LEU A N 1
ATOM 829 C CA . LEU A 1 97 ? -0.665 14.775 -2.491 1.00 90.00 97 LEU A CA 1
ATOM 830 C C . LEU A 1 97 ? -2.052 14.140 -2.677 1.00 90.00 97 LEU A C 1
ATOM 832 O O . LEU A 1 97 ? -2.132 12.944 -2.941 1.00 90.00 97 LEU A O 1
ATOM 836 N N . ASP A 1 98 ? -3.121 14.931 -2.598 1.00 85.31 98 ASP A N 1
ATOM 837 C CA . ASP A 1 98 ? -4.527 14.518 -2.757 1.00 85.31 98 ASP A CA 1
ATOM 838 C C . ASP A 1 98 ? -5.022 14.561 -4.217 1.00 85.31 98 ASP A C 1
ATOM 840 O O . ASP A 1 98 ? -6.168 14.226 -4.519 1.00 85.31 98 ASP A O 1
ATOM 844 N N . GLY A 1 99 ? -4.172 15.007 -5.144 1.00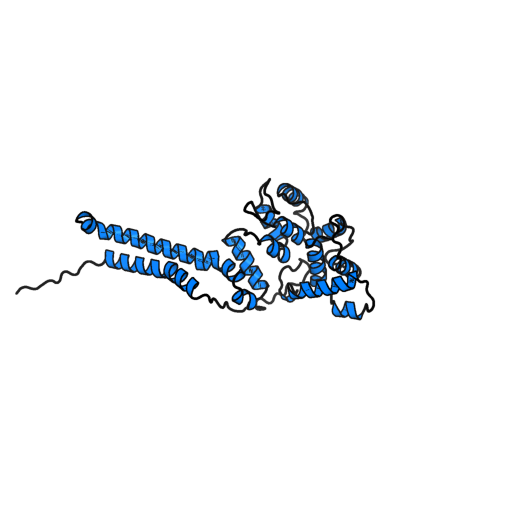 73.88 99 GLY A N 1
ATOM 845 C CA . GLY A 1 99 ? -4.565 15.291 -6.521 1.00 73.88 99 GLY A CA 1
ATOM 846 C C . GLY A 1 99 ? -4.908 14.045 -7.347 1.00 73.88 99 GLY A C 1
ATOM 847 O O . GLY A 1 99 ? -4.170 13.066 -7.346 1.00 73.88 99 GLY A O 1
ATOM 848 N N . CYS A 1 100 ? -5.977 14.135 -8.147 1.00 72.38 100 CYS A N 1
ATOM 849 C CA . CYS A 1 100 ? -6.348 13.138 -9.167 1.00 72.38 100 CYS A CA 1
ATOM 850 C C . CYS A 1 100 ? -5.752 13.437 -10.561 1.00 72.38 100 CYS A C 1
ATOM 852 O O . CYS A 1 100 ? -5.950 12.688 -11.511 1.00 72.38 100 CYS A O 1
ATOM 854 N N . MET A 1 101 ? -5.092 14.583 -10.755 1.00 59.53 101 MET A N 1
ATOM 855 C CA . MET A 1 101 ? -4.660 15.036 -12.083 1.00 59.53 101 MET A CA 1
ATOM 856 C C . MET A 1 101 ? -3.211 15.510 -12.056 1.00 59.53 101 MET A C 1
ATOM 858 O O . MET A 1 101 ? -2.940 16.614 -11.608 1.00 59.53 101 MET A O 1
ATOM 862 N N . GLY A 1 102 ? -2.313 14.672 -12.584 1.00 53.97 102 GLY A N 1
ATOM 863 C CA . GLY A 1 102 ? -1.027 15.042 -13.198 1.00 53.97 102 GLY A CA 1
ATOM 864 C C . GLY A 1 102 ? 0.084 15.644 -12.330 1.00 53.97 102 GLY A C 1
ATOM 865 O O . GLY A 1 102 ? 1.242 15.544 -12.732 1.00 53.97 102 GLY A O 1
ATOM 866 N N . ASP A 1 103 ? -0.224 16.210 -11.167 1.00 61.88 103 ASP A N 1
ATOM 867 C CA . ASP A 1 103 ? 0.720 17.006 -10.385 1.0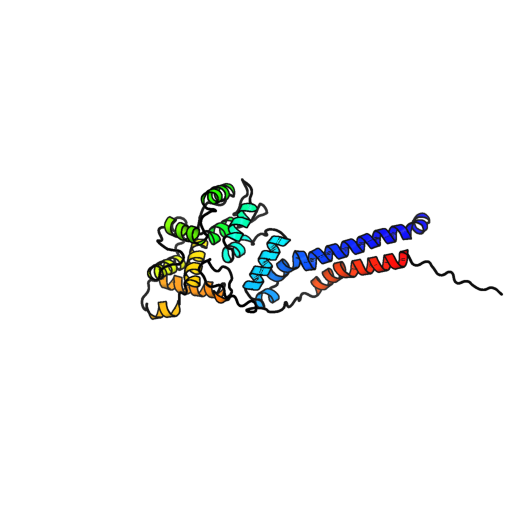0 61.88 103 ASP A CA 1
ATOM 868 C C . ASP A 1 103 ? 1.094 16.276 -9.085 1.00 61.88 103 ASP A C 1
ATOM 870 O O . ASP A 1 103 ? 0.394 16.367 -8.080 1.00 61.88 103 ASP A O 1
ATOM 874 N N . GLY A 1 104 ? 2.210 15.539 -9.105 1.00 73.94 104 GLY A N 1
ATOM 875 C CA . GLY A 1 104 ? 2.792 14.893 -7.920 1.00 73.94 104 GLY A CA 1
ATOM 876 C C . GLY A 1 104 ? 2.438 13.412 -7.732 1.00 73.94 104 GLY A C 1
ATOM 877 O O . GLY A 1 104 ? 2.102 12.699 -8.681 1.00 73.94 104 GLY A O 1
ATOM 878 N N . LEU A 1 105 ? 2.568 12.926 -6.491 1.00 87.25 105 LEU A N 1
ATOM 879 C CA . LEU A 1 105 ? 2.191 11.560 -6.120 1.00 87.25 105 LEU A CA 1
ATOM 880 C C . LEU A 1 105 ? 0.697 11.521 -5.772 1.00 87.25 105 LEU A C 1
ATOM 882 O O . LEU A 1 105 ? 0.310 11.753 -4.631 1.00 87.25 105 LEU A O 1
ATOM 886 N N . ALA A 1 106 ? -0.135 11.232 -6.772 1.00 87.12 106 ALA A N 1
ATOM 887 C CA . ALA A 1 106 ? -1.587 11.142 -6.625 1.00 87.12 106 ALA A CA 1
ATOM 888 C C . ALA A 1 106 ? -2.018 10.178 -5.501 1.00 87.12 106 ALA A C 1
ATOM 890 O O . ALA A 1 106 ? -1.514 9.051 -5.412 1.00 87.12 106 ALA A O 1
ATOM 891 N N . HIS A 1 107 ? -2.955 10.624 -4.660 1.00 92.00 107 HIS A N 1
ATOM 892 C CA . HIS A 1 107 ? -3.485 9.895 -3.498 1.00 92.00 107 HIS A CA 1
ATOM 893 C C . HIS A 1 107 ? -2.421 9.448 -2.480 1.00 92.00 107 HIS A C 1
ATOM 895 O O . HIS A 1 107 ? -2.638 8.508 -1.704 1.00 92.00 107 HIS A O 1
ATOM 901 N N . ALA A 1 108 ? -1.240 10.073 -2.488 1.00 94.44 108 ALA A N 1
ATOM 902 C CA . ALA A 1 108 ? -0.185 9.746 -1.540 1.00 94.44 108 ALA A CA 1
ATOM 903 C C . ALA A 1 108 ? -0.557 10.161 -0.117 1.00 94.44 108 ALA A C 1
ATOM 905 O O . ALA A 1 108 ? -0.170 9.474 0.819 1.00 94.44 108 ALA A O 1
ATOM 906 N N . ASP A 1 109 ? -1.350 11.214 0.064 1.00 94.50 109 ASP A N 1
ATOM 907 C CA . ASP A 1 109 ? -1.905 11.594 1.364 1.00 94.50 109 ASP A CA 1
ATOM 908 C C . ASP A 1 109 ? -2.720 10.449 1.986 1.00 94.50 109 ASP A C 1
ATOM 910 O O . ASP A 1 109 ? -2.456 10.054 3.121 1.00 94.50 109 ASP A O 1
ATOM 914 N N . GLY A 1 110 ? -3.636 9.839 1.229 1.00 94.94 110 GLY A N 1
ATOM 915 C CA . GLY A 1 110 ? -4.411 8.675 1.665 1.00 94.94 110 GLY A CA 1
ATOM 916 C C . GLY A 1 110 ? -3.521 7.471 1.987 1.00 94.94 110 GLY A C 1
ATOM 917 O O . GLY A 1 110 ? -3.768 6.744 2.954 1.00 94.94 110 GLY A O 1
ATOM 918 N N . ALA A 1 111 ? -2.433 7.288 1.233 1.00 96.56 111 ALA A N 1
ATOM 919 C CA . ALA A 1 111 ? -1.443 6.254 1.517 1.00 96.56 111 ALA A CA 1
ATOM 920 C C . ALA A 1 111 ? -0.709 6.516 2.842 1.00 96.56 111 ALA A C 1
ATOM 922 O O . ALA A 1 111 ? -0.643 5.631 3.694 1.00 96.56 111 ALA A O 1
ATOM 923 N N . LEU A 1 112 ? -0.220 7.741 3.054 1.00 97.81 112 LEU A N 1
ATOM 924 C CA . LEU A 1 112 ? 0.460 8.167 4.280 1.00 97.81 112 LEU A CA 1
ATOM 925 C C . LEU A 1 112 ? -0.474 8.040 5.496 1.00 97.81 112 LEU A C 1
ATOM 927 O O . LEU A 1 112 ? -0.067 7.495 6.527 1.00 97.81 112 LEU A O 1
ATOM 931 N N . ARG A 1 113 ? -1.746 8.442 5.363 1.00 97.69 113 ARG A N 1
ATOM 932 C CA . ARG A 1 113 ? -2.797 8.248 6.381 1.00 97.69 113 ARG A CA 1
ATOM 933 C C . ARG A 1 113 ? -3.035 6.767 6.674 1.00 97.69 113 ARG A C 1
ATOM 935 O O . ARG A 1 113 ? -3.102 6.376 7.834 1.00 97.69 113 ARG A O 1
ATOM 942 N N . SER A 1 114 ? -3.122 5.923 5.648 1.00 97.38 114 SER A N 1
ATOM 943 C CA . SER A 1 114 ? -3.340 4.478 5.819 1.00 97.38 114 SER A CA 1
ATOM 944 C C . SER A 1 114 ? -2.151 3.782 6.476 1.00 97.38 114 SER A C 1
ATOM 946 O O . SER A 1 114 ? -2.340 2.901 7.312 1.00 97.38 114 SER A O 1
ATOM 948 N N . ILE A 1 115 ? -0.926 4.199 6.160 1.00 98.12 115 ILE A N 1
ATOM 949 C CA . ILE A 1 115 ? 0.295 3.604 6.711 1.00 98.12 115 ILE A CA 1
ATOM 950 C C . ILE A 1 115 ? 0.532 4.042 8.162 1.00 98.12 115 ILE A C 1
ATOM 952 O O . ILE A 1 115 ? 0.969 3.220 8.969 1.00 98.12 115 ILE A O 1
ATOM 956 N N . SER A 1 116 ? 0.254 5.307 8.497 1.00 97.88 116 SER A N 1
ATOM 957 C CA . SER A 1 116 ? 0.596 5.909 9.799 1.00 97.88 116 SER A CA 1
ATOM 958 C C . SER A 1 116 ? -0.583 6.095 10.758 1.00 97.88 116 SER A C 1
ATOM 960 O O . SER A 1 116 ? -0.364 6.300 11.947 1.00 97.88 116 SER A O 1
ATOM 962 N N . ASN A 1 117 ? -1.822 6.041 10.263 1.00 97.62 117 ASN A N 1
ATOM 963 C CA . ASN A 1 117 ? -3.048 6.433 10.971 1.00 97.62 117 ASN A CA 1
ATOM 964 C C . ASN A 1 117 ? -3.121 7.920 11.376 1.00 97.62 117 ASN A C 1
ATOM 966 O O . ASN A 1 117 ? -3.925 8.283 12.233 1.00 97.62 117 ASN A O 1
ATOM 970 N N . GLN A 1 118 ? -2.278 8.777 10.800 1.00 97.19 118 GLN A N 1
ATOM 971 C CA . GLN A 1 118 ? -2.213 10.207 11.113 1.00 97.19 118 GLN A CA 1
ATOM 972 C C . GLN A 1 118 ? -2.904 11.026 10.034 1.00 97.19 118 GLN A C 1
ATOM 974 O O . GLN A 1 118 ? -2.793 10.687 8.864 1.00 97.19 118 GLN A O 1
ATOM 979 N N . ASP A 1 119 ? -3.548 12.129 10.409 1.00 92.75 119 ASP A N 1
ATOM 980 C CA . ASP A 1 119 ? -4.147 13.078 9.468 1.00 92.75 119 ASP A CA 1
ATOM 981 C C . ASP A 1 119 ? -3.444 14.435 9.572 1.00 92.75 119 ASP A C 1
ATOM 983 O O . ASP A 1 119 ? -3.734 15.250 10.445 1.00 92.75 119 ASP A O 1
ATOM 987 N N . VAL A 1 120 ? -2.444 14.628 8.713 1.00 92.62 120 VAL A N 1
ATOM 988 C CA . VAL A 1 120 ? -1.534 15.785 8.746 1.00 92.62 120 VAL A CA 1
ATOM 989 C C . VAL A 1 120 ? -1.928 16.852 7.710 1.00 92.62 120 VAL A C 1
ATOM 991 O O . VAL A 1 120 ? -1.414 17.969 7.740 1.00 92.62 120 VAL A O 1
ATOM 994 N N . GLY A 1 121 ? -2.868 16.529 6.818 1.00 90.38 121 GLY A N 1
ATOM 995 C CA . GLY A 1 121 ? -3.291 17.359 5.690 1.00 90.38 121 GLY A CA 1
ATOM 996 C C . GLY A 1 121 ? -2.924 16.757 4.331 1.00 90.38 121 GLY A C 1
ATOM 997 O O . GLY A 1 121 ? -2.464 15.619 4.235 1.00 90.38 121 GLY A O 1
ATOM 998 N N . GLU A 1 122 ? -3.145 17.539 3.278 1.00 90.00 122 GLU A N 1
ATOM 999 C CA . GLU A 1 122 ? -3.045 17.115 1.868 1.00 90.00 122 GLU A CA 1
ATOM 1000 C C . GLU A 1 122 ? -1.765 17.626 1.172 1.00 90.00 122 GLU A C 1
ATOM 1002 O O . GLU A 1 122 ? -1.448 17.239 0.047 1.00 90.00 122 GLU A O 1
ATOM 1007 N N . ASP A 1 123 ? -0.991 18.471 1.859 1.00 89.94 123 ASP A N 1
ATOM 1008 C CA . ASP A 1 123 ? 0.211 19.108 1.323 1.00 89.94 123 ASP A CA 1
ATOM 1009 C C . ASP A 1 123 ? 1.498 18.410 1.774 1.00 89.94 123 ASP A C 1
ATOM 1011 O O . ASP A 1 123 ? 1.676 18.066 2.950 1.00 89.94 123 ASP A O 1
ATOM 1015 N N . ALA A 1 124 ? 2.478 18.327 0.870 1.00 93.88 124 ALA A N 1
ATOM 1016 C CA . ALA A 1 124 ? 3.791 17.756 1.167 1.00 93.88 124 ALA A CA 1
ATOM 1017 C C . ALA A 1 124 ? 4.516 18.446 2.332 1.00 93.88 124 ALA A C 1
ATOM 1019 O O . ALA A 1 124 ? 5.185 17.782 3.119 1.00 93.88 124 ALA A O 1
ATOM 1020 N N . ASN A 1 125 ? 4.363 19.765 2.493 1.00 95.12 125 ASN A N 1
ATOM 1021 C CA . ASN A 1 125 ? 5.028 20.517 3.565 1.00 95.12 125 ASN A CA 1
ATOM 1022 C C . ASN A 1 125 ? 4.654 20.009 4.962 1.00 95.12 125 ASN A C 1
ATOM 1024 O O . ASN A 1 125 ? 5.516 19.896 5.837 1.00 95.12 125 ASN A O 1
ATOM 1028 N N . ALA A 1 126 ? 3.372 19.711 5.171 1.00 95.50 126 ALA A N 1
ATOM 1029 C CA . ALA A 1 126 ? 2.872 19.263 6.461 1.00 95.50 126 ALA A CA 1
ATOM 1030 C C . ALA A 1 126 ? 3.405 17.858 6.781 1.00 95.50 126 ALA A C 1
ATOM 1032 O O . ALA A 1 126 ? 3.925 17.626 7.875 1.00 95.50 126 ALA A O 1
ATOM 1033 N N . TRP A 1 127 ? 3.382 16.959 5.794 1.00 97.31 127 TRP A N 1
ATOM 1034 C CA . TRP A 1 127 ? 3.927 15.607 5.920 1.00 97.31 127 TRP A CA 1
ATOM 1035 C C . TRP A 1 127 ? 5.443 15.580 6.127 1.00 97.31 127 TRP A C 1
ATOM 1037 O O . TRP A 1 127 ? 5.912 14.857 7.004 1.00 97.31 127 TRP A O 1
ATOM 1047 N N . LEU A 1 128 ? 6.207 16.409 5.410 1.00 97.88 128 LEU A N 1
ATOM 1048 C CA . LEU A 1 128 ? 7.653 16.560 5.615 1.00 97.88 128 LEU A CA 1
ATOM 1049 C C . LEU A 1 128 ? 7.970 17.028 7.045 1.00 97.88 128 LEU A C 1
ATOM 1051 O O . LEU A 1 128 ? 8.836 16.463 7.716 1.00 97.88 128 LEU A O 1
ATOM 1055 N N . ALA A 1 129 ? 7.238 18.025 7.552 1.00 97.69 129 ALA A N 1
ATOM 1056 C CA . ALA A 1 129 ? 7.424 18.530 8.912 1.00 97.69 129 ALA A CA 1
ATOM 1057 C C . ALA A 1 129 ? 7.017 17.510 9.989 1.00 97.69 129 ALA A C 1
ATOM 1059 O O . ALA A 1 129 ? 7.655 17.432 11.045 1.00 97.69 129 ALA A O 1
ATOM 1060 N N . TRP A 1 130 ? 5.957 16.736 9.744 1.00 98.00 130 TRP A N 1
ATOM 1061 C CA . TRP A 1 130 ? 5.540 15.650 10.629 1.00 98.00 130 TRP A CA 1
ATOM 1062 C C . TRP A 1 130 ? 6.572 14.520 10.644 1.00 98.00 130 TRP A C 1
ATOM 1064 O O . TRP A 1 130 ? 6.928 14.042 11.726 1.00 98.00 130 TRP A O 1
ATOM 1074 N N . TRP A 1 131 ? 7.103 14.145 9.477 1.00 98.12 131 TRP A N 1
ATOM 1075 C CA . TRP A 1 131 ? 8.104 13.089 9.337 1.00 98.12 131 TRP A CA 1
ATOM 1076 C C . TRP A 1 131 ? 9.359 13.390 10.148 1.00 98.12 131 TRP A C 1
ATOM 1078 O O . TRP A 1 131 ? 9.797 12.552 10.931 1.00 98.12 131 TRP A O 1
ATOM 1088 N N . GLU A 1 132 ? 9.894 14.609 10.069 1.00 98.06 132 GLU A N 1
ATOM 1089 C CA . GLU A 1 132 ? 11.106 14.976 10.811 1.00 98.06 132 GLU A CA 1
ATOM 1090 C C . GLU A 1 132 ? 10.980 14.793 12.330 1.00 98.06 132 GLU A C 1
ATOM 1092 O O . GLU A 1 132 ? 11.963 14.464 12.997 1.00 98.06 132 GLU A O 1
ATOM 1097 N N . LYS A 1 133 ? 9.770 14.945 12.877 1.00 98.00 133 LYS A N 1
ATOM 1098 C CA . LYS A 1 133 ? 9.492 14.766 14.310 1.00 98.00 133 LYS A CA 1
ATOM 1099 C C . LYS A 1 133 ? 9.203 13.317 14.696 1.00 98.00 133 LYS A C 1
ATOM 1101 O O . LYS A 1 133 ? 9.362 12.967 15.862 1.00 98.00 133 LYS A O 1
ATOM 1106 N N . ASN A 1 134 ? 8.749 12.493 13.751 1.00 98.12 134 ASN A N 1
ATOM 1107 C CA . ASN A 1 134 ? 8.178 11.176 14.039 1.00 98.12 134 ASN A CA 1
ATOM 1108 C C . ASN A 1 134 ? 8.932 10.004 13.402 1.00 98.12 134 ASN A C 1
ATOM 1110 O O . ASN A 1 134 ? 8.666 8.872 13.791 1.00 98.12 134 ASN A O 1
ATOM 1114 N N . LYS A 1 135 ? 9.908 10.243 12.516 1.00 96.81 135 LYS A N 1
ATOM 1115 C CA . LYS A 1 135 ? 10.684 9.214 11.793 1.00 96.81 135 LYS A CA 1
ATOM 1116 C C . LYS A 1 135 ? 11.456 8.214 12.661 1.00 96.81 135 LYS A C 1
ATOM 1118 O O . LYS A 1 135 ? 11.997 7.254 12.133 1.00 96.81 135 LYS A O 1
ATOM 1123 N N . PHE A 1 136 ? 11.578 8.475 13.963 1.00 97.06 136 PHE A N 1
ATOM 1124 C CA . PHE A 1 136 ? 12.245 7.586 14.921 1.00 97.06 136 PHE A CA 1
ATOM 1125 C C . PHE A 1 136 ? 11.277 6.693 15.703 1.00 97.06 136 PHE A C 1
ATOM 1127 O O . PHE A 1 136 ? 11.728 5.806 16.422 1.00 97.06 136 PHE A O 1
ATOM 1134 N N . LYS A 1 137 ? 9.971 6.949 15.598 1.00 97.38 137 LYS A N 1
ATOM 1135 C CA . LYS A 1 137 ? 8.935 6.059 16.119 1.00 97.38 137 LYS A CA 1
ATOM 1136 C C . LYS A 1 137 ? 8.671 4.968 15.084 1.00 97.38 137 LYS A C 1
ATOM 1138 O O . LYS A 1 137 ? 8.792 5.206 13.886 1.00 97.38 137 LYS A O 1
ATOM 1143 N N . SER A 1 138 ? 8.281 3.798 15.556 1.00 96.94 138 SER A N 1
ATOM 1144 C CA . SER A 1 138 ? 7.828 2.691 14.719 1.00 96.94 138 SER A CA 1
ATOM 1145 C C . SER A 1 138 ? 6.448 2.957 14.111 1.00 96.94 138 SER A C 1
ATOM 1147 O O . SER A 1 138 ? 5.643 3.726 14.647 1.00 96.94 138 SER A O 1
ATOM 1149 N N . GLN A 1 139 ? 6.115 2.228 13.040 1.00 97.38 139 GLN A N 1
ATOM 1150 C CA . GLN A 1 139 ? 4.759 2.242 12.474 1.00 97.38 139 GLN A CA 1
ATOM 1151 C C . GLN A 1 139 ? 3.665 1.942 13.513 1.00 97.38 139 GLN A C 1
ATOM 1153 O O . GLN A 1 139 ? 2.606 2.568 13.492 1.00 97.38 139 GLN A O 1
ATOM 1158 N N . ALA A 1 140 ? 3.908 1.000 14.427 1.00 97.31 140 ALA A N 1
ATOM 1159 C CA . ALA A 1 140 ? 2.944 0.645 15.466 1.00 97.31 140 ALA A CA 1
ATOM 1160 C C . ALA A 1 140 ? 2.644 1.833 16.397 1.00 97.31 140 ALA A C 1
ATOM 1162 O O . ALA A 1 140 ? 1.481 2.107 16.696 1.00 97.31 140 ALA A O 1
ATOM 1163 N N . GLU A 1 141 ? 3.675 2.586 16.789 1.00 97.94 141 GLU A N 1
ATOM 1164 C CA . GLU A 1 141 ? 3.522 3.788 17.613 1.00 97.94 141 GLU A CA 1
ATOM 1165 C C . GLU A 1 141 ? 2.739 4.888 16.890 1.00 97.94 141 GLU A C 1
ATOM 1167 O O . GLU A 1 141 ? 1.874 5.513 17.508 1.00 97.94 141 GLU A O 1
ATOM 1172 N N . TRP A 1 142 ? 2.981 5.101 15.589 1.00 98.25 142 TRP A N 1
ATOM 1173 C CA . TRP A 1 142 ? 2.188 6.046 14.792 1.00 98.25 142 TRP A CA 1
ATOM 1174 C C . TRP A 1 142 ? 0.711 5.659 14.774 1.00 98.25 142 TRP A C 1
ATOM 1176 O O . TRP A 1 142 ? -0.152 6.509 15.010 1.00 98.25 142 TRP A O 1
ATOM 1186 N N . ILE A 1 143 ? 0.417 4.375 14.551 1.00 98.25 143 ILE A N 1
ATOM 1187 C CA . ILE A 1 143 ? -0.961 3.893 14.461 1.00 98.25 143 ILE A CA 1
ATOM 1188 C C . ILE A 1 143 ? -1.690 4.061 15.799 1.00 98.25 143 ILE A C 1
ATOM 1190 O O . ILE A 1 143 ? -2.805 4.594 15.819 1.00 98.25 143 ILE A O 1
ATOM 1194 N N . ALA A 1 144 ? -1.051 3.665 16.905 1.00 98.00 144 ALA A N 1
ATOM 1195 C CA . ALA A 1 144 ? -1.590 3.810 18.258 1.00 98.00 144 ALA A CA 1
ATOM 1196 C C . ALA A 1 144 ? -1.826 5.284 18.631 1.00 98.00 144 ALA A C 1
ATOM 1198 O O . ALA A 1 144 ? -2.839 5.643 19.230 1.00 98.00 144 ALA A O 1
ATOM 1199 N N . GLU A 1 145 ? -0.902 6.177 18.271 1.00 97.94 145 GLU A N 1
ATOM 1200 C CA . GLU A 1 145 ? -1.073 7.617 18.476 1.00 97.94 145 GLU A CA 1
ATOM 1201 C C . GLU A 1 145 ? -2.240 8.186 17.659 1.00 97.94 145 GLU A C 1
ATOM 1203 O O . GLU A 1 145 ? -2.997 9.003 18.178 1.00 97.94 145 GLU A O 1
ATOM 1208 N N . GLY A 1 146 ? -2.437 7.719 16.424 1.00 97.12 146 GLY A N 1
ATOM 1209 C CA . GLY A 1 146 ? -3.541 8.153 15.564 1.00 97.12 146 GLY A CA 1
ATOM 1210 C C . GLY A 1 146 ? -4.911 7.811 16.148 1.00 97.12 146 GLY A C 1
ATOM 1211 O O . GLY A 1 146 ? -5.816 8.645 16.150 1.00 97.12 146 GLY A O 1
ATOM 1212 N N . PHE A 1 147 ? -5.053 6.616 16.729 1.00 97.44 147 PHE A N 1
ATOM 1213 C CA . PHE A 1 147 ? -6.263 6.242 17.468 1.00 97.44 147 PHE A CA 1
ATOM 1214 C C . PHE A 1 147 ? -6.500 7.154 18.676 1.00 97.44 147 PHE A C 1
ATOM 1216 O O . PHE A 1 147 ? -7.594 7.710 18.817 1.00 97.44 147 PHE A O 1
ATOM 1223 N N . ARG A 1 148 ? -5.465 7.385 19.494 1.00 96.69 148 ARG A N 1
ATOM 1224 C CA . ARG A 1 148 ? -5.561 8.232 20.695 1.00 96.69 148 ARG A CA 1
ATOM 1225 C C . ARG A 1 148 ? -5.917 9.681 20.379 1.00 96.69 148 ARG A C 1
ATOM 1227 O O . ARG A 1 148 ? -6.733 10.270 21.080 1.00 96.69 148 ARG A O 1
ATOM 1234 N N . GLN A 1 149 ? -5.389 10.246 19.292 1.00 94.81 149 GLN A N 1
ATOM 1235 C CA . GLN A 1 149 ? -5.749 11.598 18.838 1.00 94.81 149 GLN A CA 1
ATOM 1236 C C . GLN A 1 149 ? -7.248 11.751 18.527 1.00 94.81 149 GLN A C 1
ATOM 1238 O O . GLN A 1 149 ? -7.775 12.860 18.592 1.00 94.81 149 GLN A O 1
ATOM 1243 N N . ARG A 1 150 ? -7.947 10.649 18.227 1.00 92.31 150 ARG A N 1
ATOM 1244 C CA . ARG A 1 150 ? -9.402 10.609 18.010 1.00 92.31 150 ARG A CA 1
ATOM 1245 C C . ARG A 1 150 ? -10.187 10.044 19.199 1.00 92.31 150 ARG A C 1
ATOM 1247 O O . ARG A 1 150 ? -11.379 9.787 19.068 1.00 92.31 150 ARG A O 1
ATOM 1254 N N . GLY A 1 151 ? -9.545 9.897 20.358 1.00 94.38 151 GLY A N 1
ATOM 1255 C CA . GLY A 1 151 ? -10.182 9.464 21.604 1.00 94.38 151 GLY A CA 1
ATOM 1256 C C . GLY A 1 151 ? -10.347 7.951 21.749 1.00 94.38 151 GLY A C 1
ATOM 1257 O O . GLY A 1 151 ? -11.097 7.511 22.617 1.00 94.38 151 GLY A O 1
ATOM 1258 N N . PHE A 1 152 ? -9.668 7.151 20.921 1.00 94.88 152 PHE A N 1
ATOM 1259 C CA . PHE A 1 152 ? -9.650 5.695 21.051 1.00 94.88 152 PHE A CA 1
ATOM 1260 C C . PHE A 1 152 ? -8.362 5.250 21.752 1.00 94.88 152 PHE A C 1
ATOM 1262 O O . PHE A 1 152 ? -7.271 5.363 21.196 1.00 94.88 152 PHE A O 1
ATOM 1269 N N . GLU A 1 153 ? -8.490 4.720 22.966 1.00 94.94 153 GLU A N 1
ATOM 1270 C CA . GLU A 1 153 ? -7.373 4.138 23.718 1.00 94.94 153 GLU A CA 1
ATOM 1271 C C . GLU A 1 153 ? -7.085 2.721 23.198 1.00 94.94 153 GLU A C 1
ATOM 1273 O O . GLU A 1 153 ? -7.639 1.734 23.684 1.00 94.94 153 GLU A O 1
ATOM 1278 N N . VAL A 1 154 ? -6.268 2.641 22.146 1.00 96.00 154 VAL A N 1
ATOM 1279 C CA . VAL A 1 154 ? -5.898 1.401 21.452 1.00 96.00 154 VAL A CA 1
ATOM 1280 C C . VAL A 1 154 ? -4.380 1.292 21.376 1.00 96.00 154 VAL A C 1
ATOM 1282 O O . VAL A 1 154 ? -3.720 2.170 20.810 1.00 96.00 154 VAL A O 1
ATOM 1285 N N . ASP A 1 155 ? -3.845 0.182 21.877 1.00 96.25 155 ASP A N 1
ATOM 1286 C CA . ASP A 1 155 ? -2.446 -0.191 21.702 1.00 96.25 155 ASP A CA 1
ATOM 1287 C C . ASP A 1 155 ? -2.239 -0.963 20.392 1.00 96.25 155 ASP A C 1
ATOM 1289 O O . ASP A 1 155 ? -3.172 -1.473 19.766 1.00 96.25 155 ASP A O 1
ATOM 1293 N N . VAL A 1 156 ? -0.986 -1.037 19.945 1.00 95.19 156 VAL A N 1
ATOM 1294 C CA . VAL A 1 156 ? -0.595 -1.772 18.738 1.00 95.19 156 VAL A CA 1
ATOM 1295 C C . VAL A 1 156 ? 0.653 -2.597 19.079 1.00 95.19 156 VAL A C 1
ATOM 1297 O O . VAL A 1 156 ? 1.744 -2.027 19.136 1.00 95.19 156 VAL A O 1
ATOM 1300 N N . PRO A 1 157 ? 0.536 -3.918 19.329 1.00 96.12 157 PRO A N 1
ATOM 1301 C CA . PRO A 1 157 ? -0.661 -4.767 19.215 1.00 96.12 157 PRO A CA 1
ATOM 1302 C C . PRO A 1 157 ? -1.772 -4.434 20.229 1.00 96.12 157 PRO A C 1
ATOM 1304 O O . PRO A 1 157 ? -1.452 -4.029 21.346 1.00 96.12 157 PRO A O 1
ATOM 1307 N N . PRO A 1 158 ? -3.056 -4.651 19.876 1.00 96.62 158 PRO A N 1
ATOM 1308 C CA . PRO A 1 158 ? -4.166 -4.417 20.795 1.00 96.62 158 PRO A CA 1
ATOM 1309 C C . PRO A 1 158 ? -4.283 -5.518 21.857 1.00 96.62 158 PRO A C 1
ATOM 1311 O O . PRO A 1 158 ? -3.981 -6.684 21.587 1.00 96.62 158 PRO A O 1
ATOM 1314 N N . THR A 1 159 ? -4.785 -5.164 23.042 1.00 95.69 159 THR A N 1
ATOM 1315 C CA . THR A 1 159 ? -5.192 -6.135 24.073 1.00 95.69 159 THR A CA 1
ATOM 1316 C C . THR A 1 159 ? -6.574 -6.726 23.773 1.00 95.69 159 THR A C 1
ATOM 1318 O O . THR A 1 159 ? -7.328 -6.197 22.951 1.00 95.69 159 THR A O 1
ATOM 1321 N N . GLU A 1 160 ? -6.945 -7.819 24.450 1.00 91.81 160 GLU A N 1
ATOM 1322 C CA . GLU A 1 160 ? -8.261 -8.455 24.273 1.00 91.81 160 GLU A CA 1
ATOM 1323 C C . GLU A 1 160 ? -9.417 -7.491 24.592 1.00 91.81 160 GLU A C 1
ATOM 1325 O O . GLU A 1 160 ? -10.433 -7.475 23.895 1.00 91.81 160 GLU A O 1
ATOM 1330 N N . GLU A 1 161 ? -9.246 -6.622 25.589 1.00 93.25 161 GLU A N 1
ATOM 1331 C CA . GLU A 1 161 ? -10.243 -5.630 26.002 1.00 93.25 161 GLU A CA 1
ATOM 1332 C C . GLU A 1 161 ? -10.426 -4.500 24.977 1.00 93.25 161 GLU A C 1
ATOM 1334 O O . GLU A 1 161 ? -11.463 -3.834 24.970 1.00 93.25 161 GLU A O 1
ATOM 1339 N N . GLN A 1 162 ? -9.446 -4.288 24.095 1.00 96.00 162 GLN A N 1
ATOM 1340 C CA . GLN A 1 162 ? -9.482 -3.265 23.043 1.00 96.00 162 GLN A CA 1
ATOM 1341 C C . GLN A 1 162 ? -10.134 -3.777 21.745 1.00 96.00 162 GLN A C 1
ATOM 1343 O O . GLN A 1 162 ? -10.502 -2.978 20.879 1.00 96.00 162 GLN A O 1
ATOM 1348 N N . ILE A 1 163 ? -10.350 -5.091 21.608 1.00 95.25 163 ILE A N 1
ATOM 1349 C CA . ILE A 1 163 ? -10.995 -5.701 20.435 1.00 95.25 163 ILE A CA 1
ATOM 1350 C C . ILE A 1 163 ? -12.399 -5.123 20.169 1.00 95.25 163 ILE A C 1
ATOM 1352 O O . ILE A 1 163 ? -12.652 -4.713 19.032 1.00 95.25 163 ILE A O 1
ATOM 1356 N N . PRO A 1 164 ? -13.311 -4.990 21.157 1.00 93.12 164 PRO A N 1
ATOM 1357 C CA . PRO A 1 164 ? -14.629 -4.396 20.918 1.00 93.12 164 PRO A CA 1
ATOM 1358 C C . PRO A 1 164 ? -14.559 -2.950 20.408 1.00 93.12 164 PRO A C 1
ATOM 1360 O O . PRO A 1 164 ? -15.366 -2.563 19.561 1.00 93.12 164 PRO A O 1
ATOM 1363 N N . VAL A 1 165 ? -13.580 -2.166 20.880 1.00 94.94 165 VAL A N 1
ATOM 1364 C CA . VAL A 1 165 ? -13.359 -0.779 20.434 1.00 94.94 165 VAL A CA 1
ATOM 1365 C C . VAL A 1 165 ? -12.993 -0.759 18.953 1.00 94.94 165 VAL A C 1
ATOM 1367 O O . VAL A 1 165 ? -13.599 -0.023 18.178 1.00 94.94 165 VAL A O 1
ATOM 1370 N N . LEU A 1 166 ? -12.060 -1.615 18.536 1.00 97.31 166 LEU A N 1
ATOM 1371 C CA . LEU A 1 166 ? -11.635 -1.729 17.140 1.00 97.31 166 LEU A CA 1
ATOM 1372 C C . LEU A 1 166 ? -12.771 -2.174 16.211 1.00 97.31 166 LEU A C 1
ATOM 1374 O O . LEU A 1 166 ? -12.916 -1.630 15.113 1.00 97.31 166 LEU A O 1
ATOM 1378 N N . ILE A 1 167 ? -13.609 -3.118 16.651 1.00 96.44 167 ILE A N 1
ATOM 1379 C CA . ILE A 1 167 ? -14.788 -3.547 15.884 1.00 96.44 167 ILE A CA 1
ATOM 1380 C C . ILE A 1 167 ? -15.778 -2.380 15.743 1.00 96.44 167 ILE A C 1
ATOM 1382 O O . ILE A 1 167 ? -16.281 -2.134 14.648 1.00 96.44 167 ILE A O 1
ATOM 1386 N N . ALA A 1 168 ? -16.027 -1.619 16.812 1.00 93.44 168 ALA A N 1
ATOM 1387 C CA . ALA A 1 168 ? -16.918 -0.459 16.765 1.00 93.44 168 ALA A CA 1
ATOM 1388 C C . ALA A 1 168 ? -16.380 0.664 15.857 1.00 93.44 168 ALA A C 1
ATOM 1390 O O . ALA A 1 168 ? -17.147 1.247 15.089 1.00 93.44 168 ALA A O 1
ATOM 1391 N N . VAL A 1 169 ? -15.068 0.932 15.881 1.00 95.19 169 VAL A N 1
ATOM 1392 C CA . VAL A 1 169 ? -14.401 1.862 14.949 1.00 95.19 169 VAL A CA 1
ATOM 1393 C C . VAL A 1 169 ? -14.636 1.425 13.504 1.00 95.19 169 VAL A C 1
ATOM 1395 O O . VAL A 1 169 ? -15.009 2.237 12.656 1.00 95.19 169 VAL A O 1
ATOM 1398 N N . LEU A 1 170 ? -14.464 0.132 13.228 1.00 94.88 170 LEU A N 1
ATOM 1399 C CA . LEU A 1 170 ? -14.649 -0.444 11.902 1.00 94.88 170 LEU A CA 1
ATOM 1400 C C . LEU A 1 170 ? -16.108 -0.361 11.423 1.00 94.88 170 LEU A C 1
ATOM 1402 O O . LEU A 1 170 ? -16.357 -0.074 10.253 1.00 94.88 170 LEU A O 1
ATOM 1406 N N . GLY A 1 171 ? -17.061 -0.574 12.332 1.00 92.88 171 GLY A N 1
ATOM 1407 C CA . GLY A 1 171 ? -18.501 -0.538 12.070 1.00 92.88 171 GLY A CA 1
ATOM 1408 C C . GLY A 1 171 ? -19.148 0.844 12.131 1.00 92.88 171 GLY A C 1
ATOM 1409 O O . GLY A 1 171 ? -20.344 0.969 11.848 1.00 92.88 171 GLY A O 1
ATOM 1410 N N . ASN A 1 172 ? -18.388 1.884 12.487 1.00 91.75 172 ASN A N 1
ATOM 1411 C CA . ASN A 1 172 ? -18.886 3.251 12.525 1.00 91.75 172 ASN A CA 1
ATOM 1412 C C . ASN A 1 172 ? -19.397 3.655 11.133 1.00 91.75 172 ASN A C 1
ATOM 1414 O O . ASN A 1 172 ? -18.676 3.585 10.136 1.00 91.75 172 ASN A O 1
ATOM 1418 N N . SER A 1 173 ? -20.652 4.082 11.067 1.00 86.88 173 SER A N 1
ATOM 1419 C CA . SER A 1 173 ? -21.309 4.508 9.829 1.00 86.88 173 SER A CA 1
ATOM 1420 C C . SER A 1 173 ? -21.611 6.004 9.824 1.00 86.88 173 SER A C 1
ATOM 1422 O O . SER A 1 173 ? -22.490 6.429 9.077 1.00 86.88 173 SER A O 1
ATOM 1424 N N . ASP A 1 174 ? -20.983 6.773 10.714 1.00 83.31 174 ASP A N 1
ATOM 1425 C CA . ASP A 1 174 ? -21.182 8.214 10.742 1.00 83.31 174 ASP A CA 1
ATOM 1426 C C . ASP A 1 174 ? -20.610 8.820 9.456 1.00 83.31 174 ASP A C 1
ATOM 1428 O O . ASP A 1 174 ? -19.527 8.447 8.997 1.00 83.31 174 ASP A O 1
ATOM 1432 N N . THR A 1 175 ? -21.386 9.713 8.855 1.00 82.19 175 THR A N 1
ATOM 1433 C CA . THR A 1 175 ? -21.059 10.410 7.608 1.00 82.19 175 THR A CA 1
ATOM 1434 C C . THR A 1 175 ? -20.856 11.904 7.827 1.00 82.19 175 THR A C 1
ATOM 1436 O O . THR A 1 175 ? -20.589 12.619 6.866 1.00 82.19 175 THR A O 1
ATOM 1439 N N . ASN A 1 176 ? -21.029 12.404 9.053 1.00 81.88 176 ASN A N 1
ATOM 1440 C CA . ASN A 1 176 ? -20.766 13.799 9.373 1.00 81.88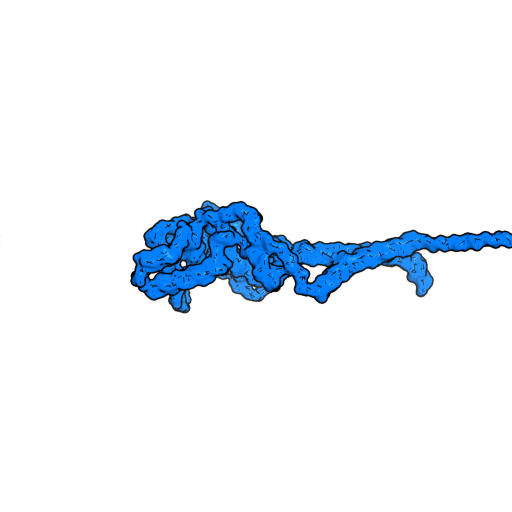 176 ASN A CA 1
ATOM 1441 C C . ASN A 1 176 ? -19.256 14.052 9.341 1.00 81.88 176 ASN A C 1
ATOM 1443 O O . ASN A 1 176 ? -18.523 13.448 10.110 1.00 81.88 176 ASN A O 1
ATOM 1447 N N . GLU A 1 177 ? -18.792 14.961 8.485 1.00 72.50 177 GLU A N 1
ATOM 1448 C CA . GLU A 1 177 ? -17.364 15.249 8.277 1.00 72.50 177 GLU A CA 1
ATOM 1449 C C . GLU A 1 177 ? -16.581 15.530 9.570 1.00 72.50 177 GLU A C 1
ATOM 1451 O O . GLU A 1 177 ? -15.399 15.208 9.652 1.00 72.50 177 GLU A O 1
ATOM 1456 N N . LEU A 1 178 ? -17.228 16.090 10.599 1.00 77.38 178 LEU A N 1
ATOM 1457 C CA . LEU A 1 178 ? -16.572 16.437 11.864 1.00 77.38 178 LEU A CA 1
ATOM 1458 C C . LEU A 1 178 ? -16.381 15.246 12.812 1.00 77.38 178 LEU A C 1
ATOM 1460 O O . LEU A 1 178 ? -15.532 15.303 13.701 1.00 77.38 178 LEU A O 1
ATOM 1464 N N . THR A 1 179 ? -17.188 14.196 12.667 1.00 81.06 179 THR A N 1
ATOM 1465 C CA . THR A 1 179 ? -17.237 13.052 13.596 1.00 81.06 179 THR A CA 1
ATOM 1466 C C . THR A 1 179 ? -17.032 11.707 12.905 1.00 81.06 179 THR A C 1
ATOM 1468 O O . THR A 1 179 ? -16.805 10.696 13.573 1.00 81.06 179 THR A O 1
ATOM 1471 N N . ALA A 1 180 ? -17.063 11.685 11.574 1.00 87.81 180 ALA A N 1
ATOM 1472 C CA . ALA A 1 180 ? -16.834 10.507 10.765 1.00 87.81 180 ALA A CA 1
ATOM 1473 C C . ALA A 1 180 ? -15.414 9.989 10.980 1.00 87.81 180 ALA A C 1
ATOM 1475 O O . ALA A 1 180 ? -14.422 10.716 10.899 1.00 87.81 180 ALA A O 1
ATOM 1476 N N . ILE A 1 181 ? -15.319 8.685 11.214 1.00 91.69 181 ILE A N 1
ATOM 1477 C CA . ILE A 1 181 ? -14.033 8.003 11.276 1.00 91.69 181 ILE A CA 1
ATOM 1478 C C . ILE A 1 181 ? -13.516 7.828 9.838 1.00 91.69 181 ILE A C 1
ATOM 1480 O O . ILE A 1 181 ? -14.203 7.178 9.038 1.00 91.69 181 ILE A O 1
ATOM 1484 N N . PRO A 1 182 ? -12.312 8.335 9.501 1.00 92.06 182 PRO A N 1
ATOM 1485 C CA . PRO A 1 182 ? -11.745 8.191 8.166 1.00 92.06 182 PRO A CA 1
ATOM 1486 C C . PRO A 1 182 ? -11.541 6.736 7.757 1.00 92.06 182 PRO A C 1
ATOM 1488 O O . PRO A 1 182 ? -11.318 5.845 8.586 1.00 92.06 182 PRO A O 1
ATOM 1491 N N . SER A 1 183 ? -11.585 6.499 6.450 1.00 92.38 183 SER A N 1
ATOM 1492 C CA . SER A 1 183 ? -11.488 5.160 5.865 1.00 92.38 183 SER A CA 1
ATOM 1493 C C . SER A 1 183 ? -10.166 4.453 6.195 1.00 92.38 183 SER A C 1
ATOM 1495 O O . SER A 1 183 ? -10.136 3.235 6.382 1.00 92.38 183 SER A O 1
ATOM 1497 N N . GLU A 1 184 ? -9.104 5.236 6.337 1.00 94.75 184 GLU A N 1
ATOM 1498 C CA . GLU A 1 184 ? -7.730 4.863 6.644 1.00 94.75 184 GLU A CA 1
ATOM 1499 C C . GLU A 1 184 ? -7.602 4.400 8.097 1.00 94.75 184 GLU A C 1
ATOM 1501 O O . GLU A 1 184 ? -6.963 3.388 8.384 1.00 94.75 184 GLU A O 1
ATOM 1506 N N . MET A 1 185 ? -8.315 5.063 9.011 1.00 96.44 185 MET A N 1
ATOM 1507 C CA . MET A 1 185 ? -8.397 4.638 10.407 1.00 96.44 185 MET A CA 1
ATOM 1508 C C . MET A 1 185 ? -9.200 3.349 10.558 1.00 96.44 185 MET A C 1
ATOM 1510 O O . MET A 1 185 ? -8.779 2.442 11.277 1.00 96.44 185 MET A O 1
ATOM 1514 N N . LYS A 1 186 ? -10.302 3.203 9.812 1.00 96.31 186 LYS A N 1
ATOM 1515 C CA . LYS A 1 186 ? -11.028 1.923 9.726 1.00 96.31 186 LYS A CA 1
ATOM 1516 C C . LYS A 1 186 ? -10.146 0.822 9.139 1.00 96.31 186 LYS A C 1
ATOM 1518 O O . LYS A 1 186 ? -10.198 -0.319 9.591 1.00 96.31 186 LYS A O 1
ATOM 1523 N N . HIS A 1 187 ? -9.308 1.145 8.154 1.00 96.38 187 HIS A N 1
ATOM 1524 C CA . HIS A 1 187 ? -8.356 0.193 7.593 1.00 96.38 187 HIS A CA 1
ATOM 1525 C C . HIS A 1 187 ? -7.325 -0.272 8.629 1.00 96.38 187 HIS A C 1
ATOM 1527 O O . HIS A 1 187 ? -7.129 -1.479 8.763 1.00 96.38 187 HIS A O 1
ATOM 1533 N N . ASN A 1 188 ? -6.741 0.634 9.416 1.00 97.88 188 ASN A N 1
ATOM 1534 C CA . ASN A 1 188 ? -5.841 0.242 10.503 1.00 97.88 188 ASN A CA 1
ATOM 1535 C C . ASN A 1 188 ? -6.559 -0.520 11.619 1.00 97.88 188 ASN A C 1
ATOM 1537 O O . ASN A 1 188 ? -5.982 -1.457 12.160 1.00 97.88 188 ASN A O 1
ATOM 1541 N N . ALA A 1 189 ? -7.828 -0.214 11.909 1.00 97.88 189 ALA A N 1
ATOM 1542 C CA . ALA A 1 189 ? -8.600 -0.993 12.874 1.00 97.88 189 ALA A CA 1
ATOM 1543 C C . ALA A 1 189 ? -8.772 -2.446 12.408 1.00 97.88 189 ALA A C 1
ATOM 1545 O O . ALA A 1 189 ? -8.539 -3.384 13.170 1.00 97.88 189 ALA A O 1
ATOM 1546 N N . PHE A 1 190 ? -9.087 -2.632 11.123 1.00 97.62 190 PHE A N 1
ATOM 1547 C CA . PHE A 1 190 ? -9.105 -3.946 10.487 1.00 97.62 190 PHE A CA 1
ATOM 1548 C C . PHE A 1 190 ? -7.746 -4.655 10.572 1.00 97.62 190 PHE A C 1
ATOM 1550 O O . PHE A 1 190 ? -7.710 -5.818 10.965 1.00 97.62 190 PHE A O 1
ATOM 1557 N N . ARG A 1 191 ? -6.636 -3.981 10.238 1.00 97.19 191 ARG A N 1
ATOM 1558 C CA . ARG A 1 191 ? -5.292 -4.581 10.306 1.00 97.19 191 ARG A CA 1
ATOM 1559 C C . ARG A 1 191 ? -4.933 -4.996 11.730 1.00 97.19 191 ARG A C 1
ATOM 1561 O O . ARG A 1 191 ? -4.456 -6.107 11.918 1.00 97.19 191 ARG A O 1
ATOM 1568 N N . CYS A 1 192 ? -5.219 -4.153 12.725 1.00 97.50 192 CYS A N 1
ATOM 1569 C CA . CYS A 1 192 ? -4.981 -4.470 14.131 1.00 97.50 192 CYS A CA 1
ATOM 1570 C C . CYS A 1 192 ? -5.757 -5.711 14.582 1.00 97.50 192 CYS A C 1
ATOM 1572 O O . CYS A 1 192 ? -5.172 -6.566 15.237 1.00 97.50 192 CYS A O 1
ATOM 1574 N N . LEU A 1 193 ? -7.036 -5.832 14.205 1.00 97.12 193 LEU A N 1
ATOM 1575 C CA . LEU A 1 193 ? -7.842 -7.028 14.478 1.00 97.12 193 LEU A CA 1
ATOM 1576 C C . LEU A 1 193 ? -7.257 -8.261 13.777 1.00 97.12 193 LEU A C 1
ATOM 1578 O O . LEU A 1 193 ? -6.966 -9.269 14.413 1.00 97.12 193 LEU A O 1
ATOM 1582 N N . ARG A 1 194 ? -7.041 -8.168 12.463 1.00 95.69 194 ARG A N 1
ATOM 1583 C CA . ARG A 1 194 ? -6.554 -9.279 11.639 1.00 95.69 194 ARG A CA 1
ATOM 1584 C C . ARG A 1 194 ? -5.213 -9.815 12.144 1.00 95.69 194 ARG A C 1
ATOM 1586 O O . ARG A 1 194 ? -5.015 -11.025 12.211 1.00 95.69 194 ARG A O 1
ATOM 1593 N N . ASP A 1 195 ? -4.303 -8.916 12.502 1.00 95.31 195 ASP A N 1
ATOM 1594 C CA . ASP A 1 195 ? -2.920 -9.258 12.827 1.00 95.31 195 ASP A CA 1
ATOM 1595 C C . ASP A 1 195 ? -2.729 -9.626 14.311 1.00 95.31 195 ASP A C 1
ATOM 1597 O O . ASP A 1 195 ? -1.689 -10.186 14.661 1.00 95.31 195 ASP A O 1
ATOM 1601 N N . SER A 1 196 ? -3.715 -9.366 15.185 1.00 94.25 196 SER A N 1
ATOM 1602 C CA . SER A 1 196 ? -3.677 -9.750 16.610 1.00 94.25 196 SER A CA 1
ATOM 1603 C C . SER A 1 196 ? -4.106 -11.195 16.878 1.00 94.25 196 SER A C 1
ATOM 1605 O O . SER A 1 196 ? -3.947 -11.683 17.995 1.00 94.25 196 SER A O 1
ATOM 1607 N N . GLY A 1 197 ? -4.629 -11.896 15.866 1.00 89.44 197 GLY A N 1
ATOM 1608 C CA . GLY A 1 197 ? -5.203 -13.235 16.022 1.00 89.44 197 GLY A CA 1
ATOM 1609 C C . GLY A 1 197 ? -6.672 -13.231 16.453 1.00 89.44 197 GLY A C 1
ATOM 1610 O O . GLY A 1 197 ? -7.159 -14.245 16.950 1.00 89.44 197 GLY A O 1
ATOM 1611 N N . PHE A 1 198 ? -7.377 -12.111 16.269 1.00 93.56 198 PHE A N 1
ATOM 1612 C CA . PHE A 1 198 ? -8.820 -12.021 16.478 1.00 93.56 198 PHE A CA 1
ATOM 1613 C C . PHE A 1 198 ? -9.580 -13.074 15.656 1.00 93.56 198 PHE A C 1
ATOM 1615 O O . PHE A 1 198 ? -9.441 -13.144 14.435 1.00 93.56 198 PHE A O 1
ATOM 1622 N N . ASP A 1 199 ? -10.439 -13.847 16.324 1.00 91.38 199 ASP A N 1
ATOM 1623 C CA . ASP A 1 199 ? -11.365 -14.780 15.681 1.00 91.38 199 ASP A CA 1
ATOM 1624 C C . ASP A 1 199 ? -12.794 -14.193 15.700 1.00 91.38 199 ASP A C 1
ATOM 1626 O O . ASP A 1 199 ? -13.439 -14.156 16.761 1.00 91.38 199 ASP A O 1
ATOM 1630 N N . PRO A 1 200 ? -13.323 -13.740 14.545 1.00 90.19 200 PRO A N 1
ATOM 1631 C CA . PRO A 1 200 ? -14.644 -13.119 14.479 1.00 90.19 200 PRO A CA 1
ATOM 1632 C C . PRO A 1 200 ? -15.780 -14.095 14.807 1.00 90.19 200 PRO A C 1
ATOM 1634 O O . PRO A 1 200 ? -16.818 -13.671 15.322 1.00 90.19 200 PRO A O 1
ATOM 1637 N N . LEU A 1 201 ? -15.608 -15.393 14.534 1.00 87.75 201 LEU A N 1
ATOM 1638 C CA . LEU A 1 201 ? -16.631 -16.403 14.791 1.00 87.75 201 LEU A CA 1
ATOM 1639 C C . LEU A 1 201 ? -16.711 -16.709 16.286 1.00 87.75 201 LEU A C 1
ATOM 1641 O O . LEU A 1 201 ? -17.807 -16.713 16.850 1.00 87.75 201 LEU A O 1
ATOM 1645 N N . VAL A 1 202 ? -15.567 -16.916 16.941 1.00 90.81 202 VAL A N 1
ATOM 1646 C CA . VAL A 1 202 ? -15.509 -17.121 18.397 1.00 90.81 202 VAL A CA 1
ATOM 1647 C C . VAL A 1 202 ? -16.072 -15.904 19.126 1.00 90.81 202 VAL A C 1
ATOM 1649 O O . VAL A 1 202 ? -16.884 -16.063 20.043 1.00 90.81 202 VAL A O 1
ATOM 1652 N N . TYR A 1 203 ? -15.719 -14.692 18.689 1.00 92.19 203 TYR A N 1
ATOM 1653 C CA . TYR A 1 203 ? -16.253 -13.462 19.268 1.00 92.19 203 TYR A CA 1
ATOM 1654 C C . TYR A 1 203 ? -17.779 -13.368 19.134 1.00 92.19 203 TYR A C 1
ATOM 1656 O O . TYR A 1 203 ? -18.463 -13.131 20.133 1.00 92.19 203 TYR A O 1
ATOM 1664 N N . ALA A 1 204 ? -18.328 -13.603 17.937 1.00 87.94 204 ALA A N 1
ATOM 1665 C CA . ALA A 1 204 ? -19.772 -13.552 17.690 1.00 87.94 204 ALA A CA 1
ATOM 1666 C C . ALA A 1 204 ? -20.547 -14.631 18.470 1.00 87.94 204 ALA A C 1
ATOM 1668 O O . ALA A 1 204 ? -21.627 -14.368 18.998 1.00 87.94 204 ALA A O 1
ATOM 1669 N N . LEU A 1 205 ? -19.993 -15.843 18.592 1.00 88.12 205 LEU A N 1
ATOM 1670 C CA . LEU A 1 205 ? -20.610 -16.929 19.363 1.00 88.12 205 LEU A CA 1
ATOM 1671 C C . LEU A 1 205 ? -20.616 -16.651 20.871 1.00 88.12 205 LEU A C 1
ATOM 1673 O O . LEU A 1 205 ? -21.565 -17.040 21.561 1.00 88.12 205 LEU A O 1
ATOM 1677 N N . SER A 1 206 ? -19.578 -15.973 21.363 1.00 90.62 206 SER A N 1
ATOM 1678 C CA . SER A 1 206 ? -19.426 -15.602 22.775 1.00 90.62 206 SER A CA 1
ATOM 1679 C C . SER A 1 206 ? -20.268 -14.377 23.148 1.00 90.62 206 SER A C 1
ATOM 1681 O O . SER A 1 206 ? -20.694 -14.250 24.293 1.00 90.62 206 SER A O 1
ATOM 1683 N N . ASN A 1 207 ? -20.581 -13.514 22.175 1.00 86.94 207 ASN A N 1
ATOM 1684 C CA . ASN A 1 207 ? -21.340 -12.277 22.356 1.00 86.94 207 ASN A CA 1
ATOM 1685 C C . ASN A 1 207 ? -22.631 -12.307 21.525 1.00 86.94 207 ASN A C 1
ATOM 1687 O O . ASN A 1 207 ? -22.742 -11.671 20.483 1.00 86.94 207 ASN A O 1
ATOM 1691 N N . ARG A 1 208 ? -23.639 -13.055 21.993 1.00 75.88 208 ARG A N 1
ATOM 1692 C CA . ARG A 1 208 ? -24.900 -13.261 21.246 1.00 75.88 208 ARG A CA 1
ATOM 1693 C C . ARG A 1 208 ? -25.748 -12.000 21.057 1.00 75.88 208 ARG A C 1
ATOM 1695 O O . ARG A 1 208 ? -26.594 -11.966 20.171 1.00 75.88 208 ARG A O 1
ATOM 1702 N N . THR A 1 209 ? -25.546 -10.995 21.900 1.00 84.94 209 THR A N 1
ATOM 1703 C CA . THR A 1 209 ? -26.173 -9.675 21.795 1.00 84.94 209 THR A CA 1
ATOM 1704 C C . THR A 1 209 ? -25.075 -8.631 21.798 1.00 84.94 209 THR A C 1
ATOM 1706 O O . THR A 1 209 ? -24.453 -8.387 22.831 1.00 84.94 209 THR A O 1
ATOM 1709 N N . VAL A 1 210 ? -24.844 -8.035 20.636 1.00 83.75 210 VAL A N 1
ATOM 1710 C CA . VAL A 1 210 ? -23.899 -6.938 20.428 1.00 83.75 210 VAL A CA 1
ATOM 1711 C C . VAL A 1 210 ? -24.655 -5.692 19.979 1.00 83.75 210 VAL A C 1
ATOM 1713 O O . VAL A 1 210 ? -25.811 -5.781 19.565 1.00 83.75 210 VAL A O 1
ATOM 1716 N N . SER A 1 211 ? -24.025 -4.522 20.081 1.00 86.50 211 SER A N 1
ATOM 1717 C CA . SER A 1 211 ? -24.605 -3.305 19.514 1.00 86.50 211 SER A CA 1
ATOM 1718 C C . SER A 1 211 ? -24.599 -3.358 17.981 1.00 86.50 211 SER A C 1
ATOM 1720 O O . SER A 1 211 ? -23.825 -4.101 17.370 1.00 86.50 211 SER A O 1
ATOM 1722 N N . THR A 1 212 ? -25.433 -2.532 17.350 1.00 88.19 212 THR A N 1
ATOM 1723 C CA . THR A 1 212 ? -25.512 -2.406 15.886 1.00 88.19 212 THR A CA 1
ATOM 1724 C C . THR A 1 212 ? -24.161 -2.034 15.265 1.00 88.19 212 THR A C 1
ATOM 1726 O O . THR A 1 212 ? -23.822 -2.488 14.174 1.00 88.19 212 THR A O 1
ATOM 1729 N N . GLU A 1 213 ? -23.370 -1.206 15.948 1.00 89.06 213 GLU A N 1
ATOM 1730 C CA . GLU A 1 213 ? -22.032 -0.802 15.510 1.00 89.06 213 GLU A CA 1
ATOM 1731 C C . GLU A 1 213 ? -21.082 -1.997 15.481 1.00 89.06 213 GLU A C 1
ATOM 1733 O O . GLU A 1 213 ? -20.344 -2.174 14.515 1.00 89.06 213 GLU A O 1
ATOM 1738 N N . VAL A 1 214 ? -21.130 -2.850 16.505 1.00 90.25 214 VAL A N 1
ATOM 1739 C CA . VAL A 1 214 ? -20.299 -4.055 16.572 1.00 90.25 214 VAL A CA 1
ATOM 1740 C C . VAL A 1 214 ? -20.717 -5.062 15.499 1.00 90.25 214 VAL A C 1
ATOM 1742 O O . VAL A 1 214 ? -19.855 -5.631 14.834 1.00 90.25 214 VAL A O 1
ATOM 1745 N N . GLU A 1 215 ? -22.018 -5.240 15.256 1.00 91.31 215 GLU A N 1
ATOM 1746 C CA . GLU A 1 215 ? -22.519 -6.089 14.165 1.00 91.31 215 GLU A CA 1
ATOM 1747 C C . GLU A 1 215 ? -22.012 -5.611 12.793 1.00 91.31 215 GLU A C 1
ATOM 1749 O O . GLU A 1 215 ? -21.440 -6.393 12.028 1.00 91.31 215 GLU A O 1
ATOM 1754 N N . ARG A 1 216 ? -22.133 -4.308 12.501 1.00 93.00 216 ARG A N 1
ATOM 1755 C CA . ARG A 1 216 ? -21.589 -3.708 11.269 1.00 93.00 216 ARG A CA 1
ATOM 1756 C C . ARG A 1 216 ? -20.078 -3.872 11.174 1.00 93.00 216 ARG A C 1
ATOM 1758 O O . ARG A 1 216 ? -19.568 -4.150 10.092 1.00 93.00 216 ARG A O 1
ATOM 1765 N N . GLY A 1 217 ? -19.374 -3.727 12.293 1.00 95.50 217 GLY A N 1
ATOM 1766 C CA . GLY A 1 217 ? -17.930 -3.911 12.372 1.00 95.50 217 GLY A CA 1
ATOM 1767 C C . GLY A 1 217 ? -17.504 -5.327 12.007 1.00 95.50 217 GLY A C 1
ATOM 1768 O O . GLY A 1 217 ? -16.579 -5.494 11.219 1.00 95.50 217 GLY A O 1
ATOM 1769 N N . LEU A 1 218 ? -18.216 -6.346 12.494 1.00 94.38 218 LEU A N 1
ATOM 1770 C CA . LEU A 1 218 ? -17.966 -7.746 12.133 1.00 94.38 218 LEU A CA 1
ATOM 1771 C C . LEU A 1 218 ? -18.233 -8.012 10.643 1.00 94.38 218 LEU A C 1
ATOM 1773 O O . LEU A 1 218 ? -17.451 -8.705 9.989 1.00 94.38 218 LEU A O 1
ATOM 1777 N N . MET A 1 219 ? -19.299 -7.436 10.077 1.00 93.06 219 MET A N 1
ATOM 1778 C CA . MET A 1 219 ? -19.578 -7.549 8.639 1.00 93.06 219 MET A CA 1
ATOM 1779 C C . MET A 1 219 ? -18.493 -6.878 7.789 1.00 93.06 219 MET A C 1
ATOM 1781 O O . MET A 1 219 ? -18.042 -7.444 6.790 1.00 93.06 219 MET A O 1
ATOM 1785 N N . GLU A 1 220 ? -18.053 -5.685 8.186 1.00 94.81 220 GLU A N 1
ATOM 1786 C CA . GLU A 1 220 ? -16.996 -4.945 7.497 1.00 94.81 220 GLU A CA 1
ATOM 1787 C C . GLU A 1 220 ? -15.632 -5.636 7.646 1.00 94.81 220 GLU A C 1
ATOM 1789 O O . GLU A 1 220 ? -14.866 -5.683 6.679 1.00 94.81 220 GLU A O 1
ATOM 1794 N N . TYR A 1 221 ? -15.354 -6.250 8.803 1.00 95.75 221 TYR A N 1
ATOM 1795 C CA . TYR A 1 221 ? -14.190 -7.115 9.004 1.00 95.75 221 TYR A CA 1
ATOM 1796 C C . TYR A 1 221 ? -14.200 -8.262 7.995 1.00 95.75 221 TYR A C 1
ATOM 1798 O O . TYR A 1 221 ? -13.259 -8.388 7.216 1.00 95.75 221 TYR A O 1
ATOM 1806 N N . ALA A 1 222 ? -15.293 -9.029 7.920 1.00 92.62 222 ALA A N 1
ATOM 1807 C CA . ALA A 1 222 ? -15.411 -10.153 6.991 1.00 92.62 222 ALA A CA 1
ATOM 1808 C C . ALA A 1 222 ? -15.278 -9.717 5.520 1.00 92.62 222 ALA A C 1
ATOM 1810 O O . ALA A 1 222 ? -14.684 -10.421 4.699 1.00 92.62 222 ALA A O 1
ATOM 1811 N N . ARG A 1 223 ? -15.805 -8.537 5.163 1.00 92.00 223 ARG A N 1
ATOM 1812 C CA . ARG A 1 223 ? -15.650 -7.966 3.817 1.00 92.00 223 ARG A CA 1
ATOM 1813 C C . ARG A 1 223 ? -14.184 -7.657 3.503 1.00 92.00 223 ARG A C 1
ATOM 1815 O O . ARG A 1 223 ? -13.723 -7.982 2.410 1.00 92.00 223 ARG A O 1
ATOM 1822 N N . ARG A 1 224 ? -13.457 -7.031 4.433 1.00 92.00 224 ARG A N 1
ATOM 1823 C CA . ARG A 1 224 ? -12.042 -6.664 4.256 1.00 92.00 224 ARG A CA 1
ATOM 1824 C C . ARG A 1 224 ? -11.111 -7.867 4.324 1.00 92.00 224 ARG A C 1
ATOM 1826 O O . ARG A 1 224 ? -10.176 -7.930 3.534 1.00 92.00 224 ARG A O 1
ATOM 1833 N N . GLU A 1 225 ? -11.396 -8.836 5.184 1.00 90.38 225 GLU A N 1
ATOM 1834 C CA . GLU A 1 225 ? -10.645 -10.087 5.302 1.00 90.38 225 GLU A CA 1
ATOM 1835 C C . GLU A 1 225 ? -10.665 -10.880 3.992 1.00 90.38 225 GLU A C 1
ATOM 1837 O O . GLU A 1 225 ? -9.644 -11.429 3.597 1.00 90.38 225 GLU A O 1
ATOM 1842 N N . ARG A 1 226 ? -11.781 -10.869 3.250 1.00 86.00 226 ARG A N 1
ATOM 1843 C CA . ARG A 1 226 ? -11.841 -11.479 1.909 1.00 86.00 226 ARG A CA 1
ATOM 1844 C C . ARG A 1 226 ? -10.912 -10.814 0.896 1.00 86.00 226 ARG A C 1
ATOM 1846 O O . ARG A 1 226 ? -10.435 -11.486 -0.011 1.00 86.00 226 ARG A O 1
ATOM 1853 N N . LEU A 1 227 ? -10.695 -9.506 1.018 1.00 82.81 227 LEU A N 1
ATOM 1854 C CA . LEU A 1 227 ? -9.828 -8.752 0.111 1.00 82.81 227 LEU A CA 1
ATOM 1855 C C . LEU A 1 227 ? -8.353 -8.884 0.511 1.00 82.81 227 LEU A C 1
ATOM 1857 O O . LEU A 1 227 ? -7.499 -9.074 -0.354 1.00 82.81 227 LEU A O 1
ATOM 1861 N N . TRP A 1 228 ? -8.073 -8.818 1.816 1.00 86.00 228 TRP A N 1
ATOM 1862 C CA . TRP A 1 228 ? -6.728 -8.732 2.391 1.00 86.00 228 TRP A CA 1
ATOM 1863 C C . TRP A 1 228 ? -6.534 -9.701 3.570 1.00 86.00 228 TRP A C 1
ATOM 1865 O O . TRP A 1 228 ? -6.261 -9.256 4.694 1.00 86.00 228 TRP A O 1
ATOM 1875 N N . PRO A 1 229 ? -6.675 -11.021 3.351 1.00 86.94 229 PRO A N 1
ATOM 1876 C CA . PRO A 1 229 ? -6.576 -12.006 4.425 1.00 86.94 229 PRO A CA 1
ATOM 1877 C C . PRO A 1 229 ? -5.161 -12.045 5.003 1.00 86.94 229 PRO A C 1
ATOM 1879 O O . PRO A 1 229 ? -4.190 -11.806 4.279 1.00 86.94 229 PRO A O 1
ATOM 1882 N N . ALA A 1 230 ? -5.025 -12.416 6.280 1.00 86.62 230 ALA A N 1
ATOM 1883 C CA . ALA A 1 230 ? -3.718 -12.547 6.934 1.00 86.62 230 ALA A CA 1
ATOM 1884 C C . ALA A 1 230 ? -2.787 -13.501 6.158 1.00 86.62 230 ALA A C 1
ATOM 1886 O O . ALA A 1 230 ? -1.626 -13.181 5.914 1.00 86.62 230 ALA A O 1
ATOM 1887 N N . ALA A 1 231 ? -3.352 -14.603 5.649 1.00 81.56 231 ALA A N 1
ATOM 1888 C CA . ALA A 1 231 ? -2.660 -15.624 4.858 1.00 81.56 231 ALA A CA 1
ATOM 1889 C C . ALA A 1 231 ? -2.015 -15.097 3.559 1.00 81.56 231 ALA A C 1
ATOM 1891 O O . ALA A 1 231 ? -1.140 -15.741 2.986 1.00 81.56 231 ALA A O 1
ATOM 1892 N N . SER A 1 232 ? -2.413 -13.915 3.070 1.00 82.38 232 SER A N 1
ATOM 1893 C CA . SER A 1 232 ? -1.727 -13.289 1.932 1.00 82.38 232 SER A CA 1
ATOM 1894 C C . SER A 1 232 ? -0.306 -12.828 2.287 1.00 82.38 232 SER A C 1
ATOM 1896 O O . SER A 1 232 ? 0.560 -12.720 1.415 1.00 82.38 232 SER A O 1
ATOM 1898 N N . GLY A 1 233 ? -0.038 -12.540 3.564 1.00 85.56 233 GLY A N 1
ATOM 1899 C CA . GLY A 1 233 ? 1.200 -11.913 4.025 1.00 85.56 233 GLY A CA 1
ATOM 1900 C C . GLY A 1 233 ? 1.381 -10.460 3.563 1.00 85.56 233 GLY A C 1
ATOM 1901 O O . GLY A 1 233 ? 2.467 -9.908 3.727 1.00 85.56 233 GLY A O 1
ATOM 1902 N N . VAL A 1 234 ? 0.351 -9.836 2.981 1.00 88.44 234 VAL A N 1
ATOM 1903 C CA . VAL A 1 234 ? 0.399 -8.464 2.451 1.00 88.44 234 VAL A CA 1
ATOM 1904 C C . VAL A 1 234 ? -0.220 -7.477 3.437 1.00 88.44 234 VAL A C 1
ATOM 1906 O O . VAL A 1 234 ? -1.260 -7.744 4.041 1.00 88.44 234 VAL A O 1
ATOM 1909 N N . GLY A 1 235 ? 0.424 -6.317 3.605 1.00 91.94 235 GLY A N 1
ATOM 1910 C CA . GLY A 1 235 ? -0.049 -5.272 4.515 1.00 91.94 235 GLY A CA 1
ATOM 1911 C C . GLY A 1 235 ? -0.085 -5.704 5.983 1.00 91.94 235 GLY A C 1
ATOM 1912 O O . GLY A 1 235 ? -0.841 -5.128 6.763 1.00 91.94 235 GLY A O 1
ATOM 1913 N N . ILE A 1 236 ? 0.680 -6.729 6.371 1.00 93.62 236 ILE A N 1
ATOM 1914 C CA . ILE A 1 236 ? 0.778 -7.213 7.756 1.00 93.62 236 ILE A CA 1
ATOM 1915 C C . ILE A 1 236 ? 1.546 -6.188 8.594 1.00 93.62 236 ILE A C 1
ATOM 1917 O O . ILE A 1 236 ? 2.628 -5.751 8.197 1.00 93.62 236 ILE A O 1
ATOM 1921 N N . LEU A 1 237 ? 0.977 -5.787 9.729 1.00 94.50 237 LEU A N 1
ATOM 1922 C CA . LEU A 1 237 ? 1.614 -4.894 10.695 1.00 94.50 237 LEU A CA 1
ATOM 1923 C C . LEU A 1 237 ? 2.859 -5.546 11.320 1.00 94.50 237 LEU A C 1
ATOM 1925 O O . LEU A 1 237 ? 2.955 -6.771 11.347 1.00 94.50 237 LEU A O 1
ATOM 1929 N N . PRO A 1 238 ? 3.807 -4.766 11.875 1.00 90.38 238 PRO A N 1
ATOM 1930 C CA . PRO A 1 238 ? 5.078 -5.304 12.375 1.00 90.38 238 PRO A CA 1
ATOM 1931 C C . PRO A 1 238 ? 4.965 -6.431 13.415 1.00 90.38 238 PRO A C 1
ATOM 1933 O O . PRO A 1 238 ? 5.850 -7.278 13.483 1.00 90.38 238 PRO A O 1
ATOM 1936 N N . PHE A 1 239 ? 3.893 -6.452 14.214 1.00 91.75 239 PHE A N 1
ATOM 1937 C CA . PHE A 1 239 ? 3.646 -7.497 15.217 1.00 91.75 239 PHE A CA 1
ATOM 1938 C C . PHE A 1 239 ? 2.885 -8.714 14.664 1.00 91.75 239 PHE A C 1
ATOM 1940 O O . PHE A 1 239 ? 2.820 -9.749 15.327 1.00 91.75 239 PHE A O 1
ATOM 1947 N N . GLY A 1 240 ? 2.283 -8.593 13.479 1.00 85.88 240 GLY A N 1
ATOM 1948 C CA . GLY A 1 240 ? 1.542 -9.670 12.841 1.00 85.88 240 GLY A CA 1
ATOM 1949 C C . GLY A 1 240 ? 2.479 -10.745 12.302 1.00 85.88 240 GLY A C 1
ATOM 1950 O O . GLY A 1 240 ? 3.588 -10.467 11.838 1.00 85.88 240 GLY A O 1
ATOM 1951 N N . LYS A 1 241 ? 2.027 -11.999 12.330 1.00 75.06 241 LYS A N 1
ATOM 1952 C CA . LYS A 1 241 ? 2.791 -13.103 11.743 1.00 75.06 241 LYS A CA 1
ATOM 1953 C C . LYS A 1 241 ? 2.748 -13.001 10.222 1.00 75.06 241 LYS A C 1
ATOM 1955 O O . LYS A 1 241 ? 1.679 -13.042 9.620 1.00 75.06 241 LYS A O 1
ATOM 1960 N N . LYS A 1 242 ? 3.919 -12.894 9.598 1.00 68.62 242 LYS A N 1
ATOM 1961 C CA . LYS A 1 242 ? 4.064 -13.076 8.154 1.00 68.62 242 LYS A CA 1
ATOM 1962 C C . LYS A 1 242 ? 4.194 -14.573 7.900 1.00 68.62 242 LYS A C 1
ATOM 1964 O O . LYS A 1 242 ? 5.098 -15.195 8.449 1.00 68.62 242 LYS A O 1
ATOM 1969 N N . ASP A 1 243 ? 3.308 -15.149 7.092 1.00 61.19 243 ASP A N 1
ATOM 1970 C CA . ASP A 1 243 ? 3.505 -16.521 6.624 1.00 61.19 243 ASP A CA 1
ATOM 1971 C C . ASP A 1 243 ? 4.772 -16.567 5.767 1.00 61.19 243 ASP A C 1
ATOM 1973 O O . ASP A 1 243 ? 4.803 -16.040 4.650 1.00 61.19 243 ASP A O 1
ATOM 1977 N N . GLU A 1 244 ? 5.825 -17.170 6.321 1.00 55.06 244 GLU A N 1
ATOM 1978 C CA . GLU A 1 244 ? 7.152 -17.273 5.707 1.00 55.06 244 GLU A CA 1
ATOM 1979 C C . GLU A 1 244 ? 7.196 -18.249 4.529 1.00 55.06 244 GLU A C 1
ATOM 1981 O O . GLU A 1 244 ? 8.239 -18.338 3.889 1.00 55.06 244 GLU A O 1
ATOM 1986 N N . ASP A 1 245 ? 6.106 -18.968 4.220 1.00 53.06 245 ASP A N 1
ATOM 1987 C CA . ASP A 1 245 ? 6.087 -19.911 3.101 1.00 53.06 245 ASP A CA 1
ATOM 1988 C C . ASP A 1 245 ? 6.359 -19.164 1.779 1.00 53.06 245 ASP A C 1
ATOM 1990 O O . ASP A 1 245 ? 5.496 -18.408 1.309 1.00 53.06 245 ASP A O 1
ATOM 1994 N N . PRO A 1 246 ? 7.540 -19.355 1.158 1.00 51.72 246 PRO A N 1
ATOM 1995 C CA . PRO A 1 246 ? 7.910 -18.682 -0.084 1.00 51.72 246 PRO A CA 1
ATOM 1996 C C . PRO A 1 246 ? 7.108 -19.192 -1.287 1.00 51.72 246 PRO A C 1
ATOM 1998 O O . PRO A 1 246 ? 7.158 -18.583 -2.355 1.00 51.72 246 PRO A O 1
ATOM 2001 N N . TRP A 1 247 ? 6.406 -20.319 -1.132 1.00 47.19 247 TRP A N 1
ATOM 2002 C CA . TRP A 1 247 ? 5.730 -21.048 -2.204 1.00 47.19 247 TRP A CA 1
ATOM 2003 C C . TRP A 1 247 ? 4.207 -20.887 -2.170 1.00 47.19 247 TRP A C 1
ATOM 2005 O O . TRP A 1 247 ? 3.538 -21.236 -3.147 1.00 47.19 247 TRP A O 1
ATOM 2015 N N . ALA A 1 248 ? 3.656 -20.328 -1.088 1.00 44.50 248 ALA A N 1
ATOM 2016 C CA . ALA A 1 248 ? 2.237 -20.026 -0.968 1.00 44.50 248 ALA A CA 1
ATOM 2017 C C . ALA A 1 248 ? 1.832 -18.959 -1.999 1.00 44.50 248 ALA A C 1
ATOM 2019 O O . ALA A 1 248 ? 2.083 -17.766 -1.826 1.00 44.50 248 ALA A O 1
ATOM 2020 N N . GLY A 1 249 ? 1.204 -19.413 -3.085 1.00 46.62 249 GLY A N 1
ATOM 2021 C CA . GLY A 1 249 ? 0.571 -18.553 -4.080 1.00 46.62 249 GLY A CA 1
ATOM 2022 C C . GLY A 1 249 ? 1.215 -18.518 -5.460 1.00 46.62 249 GLY A C 1
ATOM 2023 O O . GLY A 1 249 ? 0.677 -17.807 -6.290 1.00 46.62 249 GLY A O 1
ATOM 2024 N N . MET A 1 250 ? 2.283 -19.273 -5.753 1.00 39.44 250 MET A N 1
ATOM 2025 C CA . MET A 1 250 ? 2.876 -19.249 -7.100 1.00 39.44 250 MET A CA 1
ATOM 2026 C C . MET A 1 250 ? 1.979 -19.910 -8.152 1.00 39.44 250 MET A C 1
ATOM 2028 O O . MET A 1 250 ? 1.993 -21.130 -8.335 1.00 39.44 250 MET A O 1
ATOM 2032 N N . ALA A 1 251 ? 1.249 -19.085 -8.894 1.00 42.12 251 ALA A N 1
ATOM 2033 C CA . ALA A 1 251 ? 0.688 -19.444 -10.185 1.00 42.12 251 ALA A CA 1
ATOM 2034 C C . ALA A 1 251 ? 1.531 -18.799 -11.291 1.00 42.12 251 ALA A C 1
ATOM 2036 O O . ALA A 1 251 ? 2.069 -17.707 -11.144 1.00 42.12 251 ALA A O 1
ATOM 2037 N N . LEU A 1 252 ? 1.696 -19.501 -12.411 1.00 39.88 252 LEU A N 1
ATOM 2038 C CA . LEU A 1 252 ? 2.416 -18.962 -13.561 1.00 39.88 252 LEU A CA 1
ATOM 2039 C C . LEU A 1 252 ? 1.504 -18.026 -14.377 1.00 39.88 252 LEU A C 1
ATOM 2041 O O . LEU A 1 252 ? 0.318 -18.320 -14.534 1.00 39.88 252 LEU A O 1
ATOM 2045 N N . PRO A 1 253 ? 2.055 -16.954 -14.980 1.00 43.03 253 PRO A N 1
ATOM 2046 C CA . PRO A 1 253 ? 1.287 -16.038 -15.808 1.00 43.03 253 PRO A CA 1
ATOM 2047 C C . PRO A 1 253 ? 0.675 -16.732 -17.028 1.00 43.03 253 PRO A C 1
ATOM 2049 O O . PRO A 1 253 ? 1.405 -17.269 -17.865 1.00 43.03 253 PRO A O 1
ATOM 2052 N N . ALA A 1 254 ? -0.640 -16.604 -17.202 1.00 46.53 254 ALA A N 1
ATOM 2053 C CA . ALA A 1 254 ? -1.247 -16.635 -18.526 1.00 46.53 254 ALA A CA 1
ATOM 2054 C C . ALA A 1 254 ? -1.076 -15.237 -19.137 1.00 46.53 254 ALA A C 1
ATOM 2056 O O . ALA A 1 254 ? -1.567 -14.251 -18.607 1.00 46.53 254 ALA A O 1
ATOM 2057 N N . LEU A 1 255 ? -0.287 -15.134 -20.205 1.00 47.88 255 LEU A N 1
ATOM 2058 C CA . LEU A 1 255 ? -0.117 -13.899 -20.971 1.00 47.88 255 LEU A CA 1
ATOM 2059 C C . LEU A 1 255 ? -0.931 -14.053 -22.252 1.00 47.88 255 LEU A C 1
ATOM 2061 O O . LEU A 1 255 ? -0.432 -14.696 -23.179 1.00 47.88 255 LEU A O 1
ATOM 2065 N N . LEU A 1 256 ? -2.143 -13.500 -22.343 1.00 54.78 256 LEU A N 1
ATOM 2066 C CA . LEU A 1 256 ? -3.000 -13.726 -23.515 1.00 54.78 256 LEU A CA 1
ATOM 2067 C C . LEU A 1 256 ? -3.791 -12.484 -23.963 1.00 54.78 256 LEU A C 1
ATOM 2069 O O . LEU A 1 256 ? -5.002 -12.408 -23.847 1.00 54.78 256 LEU A O 1
ATOM 2073 N N . GLU A 1 257 ? -3.105 -11.586 -24.680 1.00 54.66 257 GLU A N 1
ATOM 2074 C CA . GLU A 1 257 ? -3.734 -10.828 -25.772 1.00 54.66 257 GLU A CA 1
ATOM 2075 C C . GLU A 1 257 ? -2.892 -10.942 -27.050 1.00 54.66 257 GLU A C 1
ATOM 2077 O O . GLU A 1 257 ? -1.809 -10.361 -27.187 1.00 54.66 257 GLU A O 1
ATOM 2082 N N . THR A 1 258 ? -3.395 -11.698 -28.027 1.00 59.09 258 THR A N 1
ATOM 2083 C CA . THR A 1 258 ? -2.636 -12.096 -29.224 1.00 59.09 258 THR A CA 1
ATOM 2084 C C . THR A 1 258 ? -2.215 -10.903 -30.085 1.00 59.09 258 THR A C 1
ATOM 2086 O O . THR A 1 258 ? -1.085 -10.850 -30.564 1.00 59.09 258 THR A O 1
ATOM 2089 N N . ARG A 1 259 ? -3.093 -9.911 -30.279 1.00 57.12 259 ARG A N 1
ATOM 2090 C CA . ARG A 1 259 ? -2.806 -8.752 -31.148 1.00 57.12 259 ARG A CA 1
ATOM 2091 C C . ARG A 1 259 ? -1.739 -7.833 -30.555 1.00 57.12 259 ARG A C 1
ATOM 2093 O O . ARG A 1 259 ? -0.888 -7.329 -31.285 1.00 57.12 259 ARG A O 1
ATOM 2100 N N . PHE A 1 260 ? -1.750 -7.662 -29.238 1.00 60.09 260 PHE A N 1
ATOM 2101 C CA . PHE A 1 260 ? -0.796 -6.822 -28.523 1.00 60.09 260 PHE A CA 1
ATOM 2102 C C . PHE A 1 260 ? 0.592 -7.482 -28.454 1.00 60.09 260 PHE A C 1
ATOM 2104 O O . PHE A 1 260 ? 1.611 -6.832 -28.696 1.00 60.09 260 PHE A O 1
ATOM 2111 N N . GLN A 1 261 ? 0.635 -8.805 -28.257 1.00 67.81 261 GLN A N 1
ATOM 2112 C CA . GLN A 1 261 ? 1.869 -9.593 -28.340 1.00 67.81 261 GLN A CA 1
ATOM 2113 C C . GLN A 1 261 ? 2.478 -9.598 -29.742 1.00 67.81 261 GLN A C 1
ATOM 2115 O O . GLN A 1 261 ? 3.698 -9.504 -29.866 1.00 67.81 261 GLN A O 1
ATOM 2120 N N . ILE A 1 262 ? 1.661 -9.667 -30.798 1.00 73.69 262 ILE A N 1
ATOM 2121 C CA . ILE A 1 262 ? 2.153 -9.591 -32.181 1.00 73.69 262 ILE A CA 1
ATOM 2122 C C . ILE A 1 262 ? 2.890 -8.268 -32.411 1.00 73.69 262 ILE A C 1
ATOM 2124 O O . ILE A 1 262 ? 4.011 -8.291 -32.917 1.00 73.69 262 ILE A O 1
ATOM 2128 N N . THR A 1 263 ? 2.323 -7.130 -32.001 1.00 72.12 263 THR A N 1
ATOM 2129 C CA . THR A 1 263 ? 2.979 -5.820 -32.152 1.00 72.12 263 THR A CA 1
ATOM 2130 C C . THR A 1 263 ? 4.293 -5.756 -31.373 1.00 72.12 263 THR A C 1
ATOM 2132 O O . THR A 1 263 ? 5.325 -5.375 -31.928 1.00 72.12 263 THR A O 1
ATOM 2135 N N . ALA A 1 264 ? 4.291 -6.195 -30.114 1.00 71.69 264 ALA A N 1
ATOM 2136 C CA . ALA A 1 264 ? 5.486 -6.184 -29.278 1.00 71.69 264 ALA A CA 1
ATOM 2137 C C . ALA A 1 264 ? 6.595 -7.095 -29.797 1.00 71.69 264 ALA A C 1
ATOM 2139 O O . ALA A 1 264 ? 7.739 -6.658 -29.896 1.00 71.69 264 ALA A O 1
ATOM 2140 N N . ASN A 1 265 ? 6.266 -8.328 -30.183 1.00 78.88 265 ASN A N 1
ATOM 2141 C CA . ASN A 1 265 ? 7.213 -9.268 -30.781 1.00 78.88 265 ASN A CA 1
ATOM 2142 C C . ASN A 1 265 ? 7.736 -8.728 -32.126 1.00 78.88 265 ASN A C 1
ATOM 2144 O O . ASN A 1 265 ? 8.925 -8.824 -32.418 1.00 78.88 265 ASN A O 1
ATOM 2148 N N . THR A 1 266 ? 6.883 -8.095 -32.938 1.00 79.88 266 THR A N 1
ATOM 2149 C CA . THR A 1 266 ? 7.293 -7.512 -34.228 1.00 79.88 266 THR A CA 1
ATOM 2150 C C . THR A 1 266 ? 8.297 -6.374 -34.035 1.00 79.88 266 THR A C 1
ATOM 2152 O O . THR A 1 266 ? 9.300 -6.313 -34.744 1.00 79.88 266 THR A O 1
ATOM 2155 N N . LEU A 1 267 ? 8.078 -5.497 -33.054 1.00 80.44 267 LEU A N 1
ATOM 2156 C CA . LEU A 1 267 ? 8.998 -4.395 -32.768 1.00 80.44 267 LEU A CA 1
ATOM 2157 C C . LEU A 1 267 ? 10.275 -4.875 -32.065 1.00 80.44 267 LEU A C 1
ATOM 2159 O O . LEU A 1 267 ? 11.369 -4.475 -32.447 1.00 80.44 267 LEU A O 1
ATOM 2163 N N . SER A 1 268 ? 10.160 -5.752 -31.070 1.00 80.69 268 SER A N 1
ATOM 2164 C CA . SER A 1 268 ? 11.298 -6.172 -30.241 1.00 80.69 268 SER A CA 1
ATOM 2165 C C . SER A 1 268 ? 12.171 -7.261 -30.870 1.00 80.69 268 SER A C 1
ATOM 2167 O O . SER A 1 268 ? 13.374 -7.277 -30.632 1.00 80.69 268 SER A O 1
ATOM 2169 N N . ILE A 1 269 ? 11.596 -8.146 -31.690 1.00 82.44 269 ILE A N 1
ATOM 2170 C CA . ILE A 1 269 ? 12.297 -9.273 -32.332 1.00 82.44 269 ILE A CA 1
ATOM 2171 C C . ILE A 1 269 ? 12.390 -9.061 -33.848 1.00 82.44 269 ILE A C 1
ATOM 2173 O O . ILE A 1 269 ? 13.438 -9.310 -34.446 1.00 82.44 269 ILE A O 1
ATOM 2177 N N . GLY A 1 270 ? 11.338 -8.541 -34.483 1.00 81.31 270 GLY A N 1
ATOM 2178 C CA . GLY A 1 270 ? 11.328 -8.294 -35.928 1.00 81.31 270 GLY A CA 1
ATOM 2179 C C . GLY A 1 270 ? 12.318 -7.211 -36.373 1.00 81.31 270 GLY A C 1
ATOM 2180 O O . GLY A 1 270 ? 13.053 -7.429 -37.339 1.00 81.31 270 GLY A O 1
ATOM 2181 N N . LEU A 1 271 ? 12.406 -6.077 -35.660 1.00 84.75 271 LEU A N 1
ATOM 2182 C CA . LEU A 1 271 ? 13.357 -5.007 -36.008 1.00 84.75 271 LEU A CA 1
ATOM 2183 C C . LEU A 1 271 ? 14.826 -5.457 -35.901 1.00 84.75 271 LEU A C 1
ATOM 2185 O O . LEU A 1 271 ? 15.569 -5.230 -36.862 1.00 84.75 271 LEU A O 1
ATOM 2189 N N . PRO A 1 272 ? 15.275 -6.155 -34.837 1.00 85.25 272 PRO A N 1
ATOM 2190 C CA . PRO A 1 272 ? 16.642 -6.662 -34.789 1.00 85.25 272 PRO A CA 1
ATOM 2191 C C . PRO A 1 272 ? 16.937 -7.687 -35.880 1.00 85.25 272 PRO A C 1
ATOM 2193 O O . PRO A 1 272 ? 18.005 -7.618 -36.483 1.00 85.25 272 PRO A O 1
ATOM 2196 N N . LEU A 1 273 ? 16.001 -8.591 -36.197 1.00 87.94 273 LEU A N 1
ATOM 2197 C CA . LEU A 1 273 ? 16.186 -9.558 -37.285 1.00 87.94 273 LEU A CA 1
ATOM 2198 C C . LEU A 1 273 ? 16.336 -8.865 -38.647 1.00 87.94 273 LEU A C 1
ATOM 2200 O O . LEU A 1 273 ? 17.222 -9.227 -39.426 1.00 87.94 273 LEU A O 1
ATOM 2204 N N . LEU A 1 274 ? 15.536 -7.829 -38.917 1.00 85.62 274 LEU A N 1
ATOM 2205 C CA . LEU A 1 274 ? 15.670 -6.998 -40.117 1.00 85.62 274 LEU A CA 1
ATOM 2206 C C . LEU A 1 274 ? 17.010 -6.252 -40.149 1.00 85.62 274 LEU A C 1
ATOM 2208 O O . LEU A 1 274 ? 17.668 -6.213 -41.190 1.00 85.62 274 LEU A O 1
ATOM 2212 N N . GLY A 1 275 ? 17.454 -5.704 -39.017 1.00 80.88 275 GLY A N 1
ATOM 2213 C CA . GLY A 1 275 ? 18.763 -5.062 -38.898 1.00 80.88 275 GLY A CA 1
ATOM 2214 C C . GLY A 1 275 ? 19.919 -6.037 -39.141 1.00 80.88 275 GLY A C 1
ATOM 2215 O O . GLY A 1 275 ? 20.817 -5.748 -39.931 1.00 80.88 275 GLY A O 1
ATOM 2216 N N . VAL A 1 276 ? 19.877 -7.235 -38.558 1.00 86.75 276 VAL A N 1
ATOM 2217 C CA . VAL A 1 276 ? 20.877 -8.290 -38.798 1.00 86.75 276 VAL A CA 1
ATOM 2218 C C . VAL A 1 276 ? 20.893 -8.703 -40.271 1.00 86.75 276 VAL A C 1
ATOM 2220 O O . VAL A 1 276 ? 21.967 -8.781 -40.873 1.00 86.75 276 VAL A O 1
ATOM 2223 N N . ALA A 1 277 ? 19.727 -8.894 -40.893 1.00 86.50 277 ALA A N 1
ATOM 2224 C CA . ALA A 1 277 ? 19.634 -9.194 -42.320 1.00 86.50 277 ALA A CA 1
ATOM 2225 C C . ALA A 1 277 ? 20.253 -8.078 -43.183 1.00 86.50 277 ALA A C 1
ATOM 2227 O O . ALA A 1 277 ? 21.036 -8.361 -44.094 1.00 86.50 277 ALA A O 1
ATOM 2228 N N . LEU A 1 278 ? 19.980 -6.808 -42.866 1.00 85.38 278 LEU A N 1
ATOM 2229 C CA . LEU A 1 278 ? 20.571 -5.650 -43.544 1.00 85.38 278 LEU A CA 1
ATOM 2230 C C . LEU A 1 278 ? 22.090 -5.558 -43.342 1.00 85.38 278 LEU A C 1
ATOM 2232 O O . LEU A 1 278 ? 22.809 -5.263 -44.300 1.00 85.38 278 LEU A O 1
ATOM 2236 N N . LEU A 1 279 ? 22.604 -5.869 -42.147 1.00 86.06 279 LEU A N 1
ATOM 2237 C CA . LEU A 1 279 ? 24.046 -5.960 -41.894 1.00 86.06 279 LEU A CA 1
ATOM 2238 C C . LEU A 1 279 ? 24.687 -7.030 -42.772 1.00 86.06 279 LEU A C 1
ATOM 2240 O O . LEU A 1 279 ? 25.650 -6.729 -43.481 1.00 86.06 279 LEU A O 1
ATOM 2244 N N . ILE A 1 280 ? 24.120 -8.239 -42.796 1.00 86.44 280 ILE A N 1
ATOM 2245 C CA . ILE A 1 280 ? 24.608 -9.350 -43.623 1.00 86.44 280 ILE A CA 1
ATOM 2246 C C . ILE A 1 280 ? 24.615 -8.951 -45.106 1.00 86.44 280 ILE A C 1
ATOM 2248 O O . ILE A 1 280 ? 25.619 -9.155 -45.794 1.00 86.44 280 ILE A O 1
ATOM 2252 N N . LEU A 1 281 ? 23.542 -8.329 -45.604 1.00 84.75 281 LEU A N 1
ATOM 2253 C CA . LEU A 1 281 ? 23.445 -7.854 -46.991 1.00 84.75 281 LEU A CA 1
ATOM 2254 C C . LEU A 1 281 ? 24.433 -6.719 -47.305 1.00 84.75 281 LEU A C 1
ATOM 2256 O O . LEU A 1 281 ? 24.957 -6.651 -48.417 1.00 84.75 281 LEU A O 1
ATOM 2260 N N . SER A 1 282 ? 24.735 -5.852 -46.337 1.00 82.25 282 SER A N 1
ATOM 2261 C CA . SER A 1 282 ? 25.703 -4.759 -46.503 1.00 82.25 282 SER A CA 1
ATOM 2262 C C . SER A 1 282 ? 27.165 -5.233 -46.534 1.00 82.25 282 SER A C 1
ATOM 2264 O O . SER A 1 282 ? 28.036 -4.523 -47.054 1.00 82.25 282 SER A O 1
ATOM 2266 N N . VAL A 1 283 ? 27.447 -6.412 -45.964 1.00 80.81 283 VAL A N 1
ATOM 2267 C CA . VAL A 1 283 ? 28.790 -7.009 -45.857 1.00 80.81 283 VAL A CA 1
ATOM 2268 C C . VAL A 1 283 ? 29.036 -8.056 -46.945 1.00 80.81 283 VAL A C 1
ATOM 2270 O O . VAL A 1 283 ? 30.166 -8.168 -47.425 1.00 80.81 283 VAL A O 1
ATOM 2273 N N . ARG A 1 284 ? 28.004 -8.781 -47.402 1.00 76.12 284 ARG A N 1
ATOM 2274 C CA . ARG A 1 284 ? 28.127 -9.745 -48.507 1.00 76.12 284 ARG A CA 1
ATOM 2275 C C . ARG A 1 284 ? 28.626 -9.047 -49.779 1.00 76.12 284 ARG A C 1
ATOM 2277 O O . ARG A 1 284 ? 27.911 -8.287 -50.434 1.00 76.12 284 ARG A O 1
ATOM 2284 N N . ARG A 1 285 ? 29.876 -9.329 -50.162 1.00 60.22 285 ARG A N 1
ATOM 2285 C CA . ARG A 1 285 ? 30.376 -9.034 -51.510 1.00 60.22 285 ARG A CA 1
ATOM 2286 C C . ARG A 1 285 ? 29.683 -9.975 -52.494 1.00 60.22 285 ARG A C 1
ATOM 2288 O O . ARG A 1 285 ? 29.559 -11.169 -52.234 1.00 60.22 285 ARG A O 1
ATOM 2295 N N . LYS A 1 286 ? 29.229 -9.419 -53.619 1.00 54.84 286 LYS A N 1
ATOM 2296 C CA . LYS A 1 286 ? 28.769 -10.201 -54.769 1.00 54.84 286 LYS A CA 1
ATOM 2297 C C . LYS A 1 286 ? 29.943 -11.108 -55.163 1.00 54.84 286 LYS A C 1
ATOM 2299 O O . LYS A 1 286 ? 31.021 -10.582 -55.421 1.00 54.84 286 LYS A O 1
ATOM 2304 N N . LYS A 1 287 ? 29.774 -12.435 -55.134 1.00 50.09 287 LYS A N 1
ATOM 2305 C CA . LYS A 1 287 ? 30.706 -13.328 -55.833 1.00 50.09 287 LYS A CA 1
ATOM 2306 C C . LYS A 1 287 ? 30.575 -12.966 -57.310 1.00 50.09 287 LYS A C 1
ATOM 2308 O O . LYS A 1 287 ? 29.485 -13.094 -57.863 1.00 50.09 287 LYS A O 1
ATOM 2313 N N . GLU A 1 288 ? 31.627 -12.420 -57.904 1.00 44.91 288 GLU A N 1
ATOM 2314 C CA . GLU A 1 288 ? 31.720 -12.383 -59.359 1.00 44.91 288 GLU A CA 1
ATOM 2315 C C . GLU A 1 288 ? 31.852 -13.836 -59.812 1.00 44.91 288 GLU A C 1
ATOM 2317 O O . GLU A 1 288 ? 32.725 -14.564 -59.335 1.00 44.91 288 GLU A O 1
ATOM 2322 N N . ASN A 1 289 ? 30.914 -14.287 -60.647 1.00 45.81 289 ASN A N 1
ATOM 2323 C CA . ASN A 1 289 ? 31.097 -15.523 -61.386 1.00 45.81 289 ASN A CA 1
ATOM 2324 C C . ASN A 1 289 ? 32.296 -15.277 -62.297 1.00 45.81 289 ASN A C 1
ATOM 2326 O O . ASN A 1 289 ? 32.218 -14.452 -63.203 1.00 45.81 289 ASN A O 1
ATOM 2330 N N . VAL A 1 290 ? 33.412 -15.938 -62.002 1.00 42.94 290 VAL A N 1
ATOM 2331 C CA . VAL A 1 290 ? 34.532 -16.028 -62.930 1.00 42.94 290 VAL A CA 1
ATOM 2332 C C . VAL A 1 290 ? 34.053 -16.945 -64.050 1.00 42.94 290 VAL A C 1
ATOM 2334 O O . VAL A 1 290 ? 34.113 -18.168 -63.925 1.00 42.94 290 VAL A O 1
ATOM 2337 N N . GLU A 1 291 ? 33.484 -16.354 -65.099 1.00 44.59 291 GLU A N 1
ATOM 2338 C CA . GLU A 1 291 ? 33.369 -17.027 -66.387 1.00 44.59 291 GLU A CA 1
ATOM 2339 C C . GLU A 1 291 ? 34.797 -17.319 -66.846 1.00 44.59 291 GLU A C 1
ATOM 2341 O O . GLU A 1 291 ? 35.605 -16.424 -67.087 1.00 44.59 291 GLU A O 1
ATOM 2346 N N . THR A 1 292 ? 35.139 -18.601 -66.831 1.00 46.78 292 THR A N 1
ATOM 2347 C CA . THR A 1 292 ? 36.351 -19.125 -67.445 1.00 46.78 292 THR A CA 1
ATOM 2348 C C . THR A 1 292 ? 36.054 -19.212 -68.936 1.00 46.78 292 THR A C 1
ATOM 2350 O O . THR A 1 292 ? 35.452 -20.180 -69.392 1.00 46.78 292 THR A O 1
ATOM 2353 N N . GLU A 1 293 ? 36.403 -18.163 -69.681 1.00 38.84 293 GLU A N 1
ATOM 2354 C CA . GLU A 1 293 ? 36.561 -18.264 -71.133 1.00 38.84 293 GLU A CA 1
ATOM 2355 C C . GLU A 1 293 ? 37.823 -19.094 -71.411 1.00 38.84 293 GLU A C 1
ATOM 2357 O O . GLU A 1 293 ? 38.928 -18.710 -71.022 1.00 38.84 293 GLU A O 1
ATOM 2362 N N . ASN A 1 294 ? 37.617 -20.264 -72.022 1.00 38.62 294 ASN A N 1
ATOM 2363 C CA . ASN A 1 294 ? 38.641 -21.018 -72.747 1.00 38.62 294 ASN A CA 1
ATOM 2364 C C . ASN A 1 294 ? 38.735 -20.492 -74.178 1.00 38.62 294 ASN A C 1
ATOM 2366 O O . ASN A 1 294 ? 37.655 -20.240 -74.762 1.00 38.62 294 ASN A O 1
#